Protein AF-A0A0N0IWU2-F1 (afdb_monomer_lite)

Secondary structure (DSSP, 8-state):
---TTS--HHHHHHHHHHHHHHHHHTS-HHHHHHHHHHHHHHHHHHHH--HHHHHHHHHHHHHHHHH--HHHHHHHHHHHHHT-SS-HHHHHHHHHHHHHHHHTT------HHHHHHTTSS-HHHHHHHHHHHHHHHHH-HHHHHHHHHHHHHHGGGS-HHHHHHHHHHHHHHSTT-HHHHHHHHHHT--S-----SS----------------GGGG--

Sequence (220 aa):
MENENNPNFEDFINFVNQTREEKKQEINTELYEKISLCVDQIIEFRQSKDPGLFITTLQKLKEVALECDIDEVTNVLLYERIYATHSKEYSEFFSDIVVPHMYGKSKKENFQYIENIIFTPEDSKREQALVIYLKIAKEHGEHQRKILNFVEQNYQQFSKNQKVLFCMLTDEILSHSPHANRIKKLMNIKEYSLTYGGDDTHESNQEHKSPNKKWWEFWK

Structure (mmCIF, N/CA/C/O backbone):
data_AF-A0A0N0IWU2-F1
#
_entry.id   AF-A0A0N0IWU2-F1
#
loop_
_atom_site.group_PDB
_atom_site.id
_atom_site.type_symbol
_atom_site.label_atom_id
_atom_site.label_alt_id
_atom_site.label_comp_id
_atom_site.label_asym_id
_atom_site.label_entity_id
_atom_site.label_seq_id
_atom_site.pdbx_PDB_ins_code
_atom_site.Cartn_x
_atom_site.Cartn_y
_atom_site.Cartn_z
_atom_site.occupancy
_atom_site.B_iso_or_equiv
_atom_site.auth_seq_id
_atom_site.auth_comp_id
_atom_site.auth_asym_id
_atom_site.auth_atom_id
_atom_site.pdbx_PDB_model_num
ATOM 1 N N . MET A 1 1 ? 21.635 40.765 -22.017 1.00 40.31 1 MET A N 1
ATOM 2 C CA . MET A 1 1 ? 20.404 39.996 -22.274 1.00 40.31 1 MET A CA 1
ATOM 3 C C . MET A 1 1 ? 20.430 38.851 -21.287 1.00 40.31 1 MET A C 1
ATOM 5 O O . MET A 1 1 ? 21.134 37.878 -21.516 1.00 40.31 1 MET A O 1
ATOM 9 N N . GLU A 1 2 ? 19.832 39.072 -20.120 1.00 44.53 2 GLU A N 1
ATOM 10 C CA . GLU A 1 2 ? 19.698 38.050 -19.081 1.00 44.53 2 GLU A CA 1
ATOM 11 C C . GLU A 1 2 ? 18.585 37.085 -19.506 1.00 44.53 2 GLU A C 1
ATOM 13 O O . GLU A 1 2 ? 17.580 37.505 -20.075 1.00 44.53 2 GLU A O 1
ATOM 18 N N . ASN A 1 3 ? 18.807 35.784 -19.317 1.00 46.94 3 ASN A N 1
ATOM 19 C CA . ASN A 1 3 ? 17.841 34.740 -19.649 1.00 46.94 3 ASN A CA 1
ATOM 20 C C . ASN A 1 3 ? 16.625 34.842 -18.710 1.00 46.94 3 ASN A C 1
ATOM 22 O O . ASN A 1 3 ? 16.641 34.273 -17.624 1.00 46.94 3 ASN A O 1
ATOM 26 N N . GLU A 1 4 ? 15.564 35.521 -19.148 1.00 53.53 4 GLU A N 1
ATOM 27 C CA . GLU A 1 4 ? 14.278 35.675 -18.437 1.00 53.53 4 GLU A CA 1
ATOM 28 C C . GLU A 1 4 ? 13.406 34.398 -18.382 1.00 53.53 4 GLU A C 1
ATOM 30 O O . GLU A 1 4 ? 12.265 34.460 -17.946 1.00 53.53 4 GLU A O 1
ATOM 35 N N . ASN A 1 5 ? 13.912 33.226 -18.787 1.00 61.44 5 ASN A N 1
ATOM 36 C CA . ASN A 1 5 ? 13.093 32.012 -18.950 1.00 61.44 5 ASN A CA 1
ATOM 37 C C . ASN A 1 5 ? 13.466 30.824 -18.048 1.00 61.44 5 ASN A C 1
ATOM 39 O O . ASN A 1 5 ? 12.989 29.717 -18.293 1.00 61.44 5 ASN A O 1
ATOM 43 N N . ASN A 1 6 ? 14.296 31.006 -17.016 1.00 64.31 6 ASN A N 1
ATOM 44 C CA . ASN A 1 6 ? 14.495 29.933 -16.040 1.00 64.31 6 ASN A CA 1
ATOM 45 C C . ASN A 1 6 ? 13.446 30.044 -14.924 1.00 64.31 6 ASN A C 1
ATOM 47 O O . ASN A 1 6 ? 13.455 31.061 -14.228 1.00 64.31 6 ASN A O 1
ATOM 51 N N . PRO A 1 7 ? 12.582 29.025 -14.731 1.00 74.38 7 PRO A N 1
ATOM 52 C CA . PRO A 1 7 ? 11.650 29.014 -13.613 1.00 74.38 7 PRO A CA 1
ATOM 53 C C . PRO A 1 7 ? 12.443 29.122 -12.316 1.00 74.38 7 PRO A C 1
ATOM 55 O O . PRO A 1 7 ? 13.440 28.419 -12.108 1.00 74.38 7 PRO A O 1
ATOM 58 N N . ASN A 1 8 ? 12.036 30.057 -11.469 1.00 85.12 8 ASN A N 1
ATOM 59 C CA . ASN A 1 8 ? 12.669 30.254 -10.182 1.00 85.12 8 ASN A CA 1
ATOM 60 C C . ASN A 1 8 ? 12.155 29.193 -9.184 1.00 85.12 8 ASN A C 1
ATOM 62 O O . ASN A 1 8 ? 11.300 28.358 -9.486 1.00 85.12 8 ASN A O 1
ATOM 66 N N . PHE A 1 9 ? 12.704 29.190 -7.972 1.00 85.44 9 PHE A N 1
ATOM 67 C CA . PHE A 1 9 ? 12.289 28.231 -6.947 1.00 85.44 9 PHE A CA 1
ATOM 68 C C . PHE A 1 9 ? 10.809 28.376 -6.552 1.00 85.44 9 PHE A C 1
ATOM 70 O O . PHE A 1 9 ? 10.153 27.381 -6.259 1.00 85.44 9 PHE A O 1
ATOM 77 N N . GLU A 1 10 ? 10.269 29.593 -6.571 1.00 87.88 10 GLU A N 1
ATOM 78 C CA . GLU A 1 10 ? 8.864 29.863 -6.261 1.00 87.88 10 GLU A CA 1
ATOM 79 C C . GLU A 1 10 ? 7.935 29.264 -7.327 1.00 87.88 10 GLU A C 1
ATOM 81 O O . GLU A 1 10 ? 6.937 28.636 -6.979 1.00 87.88 10 GLU A O 1
ATOM 86 N N . ASP A 1 11 ? 8.321 29.327 -8.604 1.00 86.88 11 ASP A N 1
ATOM 87 C CA . ASP A 1 11 ? 7.609 28.672 -9.707 1.00 86.88 11 ASP A CA 1
ATOM 88 C C . ASP A 1 11 ? 7.566 27.148 -9.520 1.00 86.88 11 ASP A C 1
ATOM 90 O O . ASP A 1 11 ? 6.525 26.519 -9.723 1.00 86.88 11 ASP A O 1
ATOM 94 N N . PHE A 1 12 ? 8.670 26.545 -9.063 1.00 87.12 12 PHE A N 1
ATOM 95 C CA . PHE A 1 12 ? 8.713 25.117 -8.736 1.00 87.12 12 PHE A CA 1
ATOM 96 C C . PHE A 1 12 ? 7.787 24.763 -7.563 1.00 87.12 12 PHE A C 1
ATOM 98 O O . PHE A 1 12 ? 7.031 23.793 -7.644 1.00 87.12 12 PHE A O 1
ATOM 105 N N . ILE A 1 13 ? 7.802 25.548 -6.483 1.00 88.62 13 ILE A N 1
ATOM 106 C CA . ILE A 1 13 ? 6.922 25.322 -5.326 1.00 88.62 13 ILE A CA 1
ATOM 107 C C . ILE A 1 13 ? 5.448 25.467 -5.717 1.00 88.62 13 ILE A C 1
ATOM 109 O O . ILE A 1 13 ? 4.625 24.637 -5.322 1.00 88.62 13 ILE A O 1
ATOM 113 N N . ASN A 1 14 ? 5.116 26.467 -6.532 1.00 89.38 14 ASN A N 1
ATOM 114 C CA . ASN A 1 14 ? 3.763 26.667 -7.043 1.00 89.38 14 ASN A CA 1
ATOM 115 C C . ASN A 1 14 ? 3.312 25.486 -7.906 1.00 89.38 14 ASN A C 1
ATOM 117 O O . ASN A 1 14 ? 2.213 24.975 -7.699 1.00 89.38 14 ASN A O 1
ATOM 121 N N . PHE A 1 15 ? 4.176 24.987 -8.794 1.00 87.88 15 PHE A N 1
ATOM 122 C CA . PHE A 1 15 ? 3.897 23.798 -9.598 1.00 87.88 15 PHE A CA 1
ATOM 123 C C . PHE A 1 15 ? 3.639 22.550 -8.737 1.00 87.88 15 PHE A C 1
ATOM 125 O O . PHE A 1 15 ? 2.669 21.824 -8.968 1.00 87.88 15 PHE A O 1
ATOM 132 N N . VAL A 1 16 ? 4.466 22.312 -7.712 1.00 87.50 16 VAL A N 1
ATOM 133 C CA . VAL A 1 16 ? 4.289 21.181 -6.783 1.00 87.50 16 VAL A CA 1
ATOM 134 C C . VAL A 1 16 ? 2.964 21.294 -6.025 1.00 87.50 16 VAL A C 1
ATOM 136 O O . VAL A 1 16 ? 2.229 20.312 -5.920 1.00 87.50 16 VAL A O 1
ATOM 139 N N . ASN A 1 17 ? 2.634 22.483 -5.517 1.00 88.69 17 ASN A N 1
ATOM 140 C CA . ASN A 1 17 ? 1.384 22.712 -4.793 1.00 88.69 17 ASN A CA 1
ATOM 141 C C . ASN A 1 17 ? 0.160 22.569 -5.704 1.00 88.69 17 ASN A C 1
ATOM 143 O O . ASN A 1 17 ? -0.815 21.938 -5.306 1.00 88.69 17 ASN A O 1
ATOM 147 N N . GLN A 1 18 ? 0.222 23.088 -6.932 1.00 90.75 18 GLN A N 1
ATOM 148 C CA . GLN A 1 18 ? -0.852 22.932 -7.909 1.00 90.75 18 GLN A CA 1
ATOM 149 C C . GLN A 1 18 ? -1.077 21.455 -8.250 1.00 90.75 18 GLN A C 1
ATOM 151 O O . GLN A 1 18 ? -2.204 20.976 -8.163 1.00 90.75 18 GLN A O 1
ATOM 156 N N . THR A 1 19 ? -0.003 20.716 -8.544 1.00 88.75 19 THR A N 1
ATOM 157 C CA . THR A 1 19 ? -0.076 19.274 -8.826 1.00 88.75 19 THR A CA 1
ATOM 158 C C . THR A 1 19 ? -0.715 18.518 -7.660 1.00 88.75 19 THR A C 1
ATOM 160 O O . THR A 1 19 ? -1.535 17.626 -7.866 1.00 88.75 19 THR A O 1
ATOM 163 N N . ARG A 1 20 ? -0.374 18.881 -6.417 1.00 89.62 20 ARG A N 1
ATOM 164 C CA . ARG A 1 20 ? -0.974 18.279 -5.222 1.00 89.62 20 ARG A CA 1
ATOM 165 C C . ARG A 1 20 ? -2.476 18.525 -5.155 1.00 89.62 20 ARG A C 1
ATOM 167 O O . ARG A 1 20 ? -3.216 17.572 -4.936 1.00 89.62 20 ARG A O 1
ATOM 174 N N . GLU A 1 21 ? -2.923 19.766 -5.323 1.00 91.00 21 GLU A N 1
ATOM 175 C CA . GLU A 1 21 ? -4.350 20.096 -5.253 1.00 91.00 21 GLU A CA 1
ATOM 176 C C . GLU A 1 21 ? -5.143 19.415 -6.372 1.00 91.00 21 GLU A C 1
ATOM 178 O O . GLU A 1 21 ? -6.204 18.851 -6.113 1.00 91.00 21 GLU A O 1
ATOM 183 N N . GLU A 1 22 ? -4.597 19.371 -7.588 1.00 92.62 22 GLU A N 1
ATOM 184 C CA . GLU A 1 22 ? -5.182 18.622 -8.705 1.00 92.62 22 GLU A CA 1
ATOM 185 C C . GLU A 1 22 ? -5.327 17.134 -8.356 1.00 92.62 22 GLU A C 1
ATOM 187 O O . GLU A 1 22 ? -6.404 16.558 -8.499 1.00 92.62 22 GLU A O 1
ATOM 192 N N . LYS A 1 23 ? -4.277 16.514 -7.803 1.00 92.44 23 LYS A N 1
ATOM 193 C CA . LYS A 1 23 ? -4.311 15.101 -7.397 1.00 92.44 23 LYS A CA 1
ATOM 194 C C . LYS A 1 23 ? -5.216 14.836 -6.201 1.00 92.44 23 LYS A C 1
ATOM 196 O O . LYS A 1 23 ? -5.810 13.763 -6.119 1.00 92.44 23 LYS A O 1
ATOM 201 N N . LYS A 1 24 ? -5.374 15.803 -5.298 1.00 92.31 24 LYS A N 1
ATOM 202 C CA . LYS A 1 24 ? -6.313 15.715 -4.176 1.00 92.31 24 LYS A CA 1
ATOM 203 C C . LYS A 1 24 ? -7.764 15.708 -4.664 1.00 92.31 24 LYS A C 1
ATOM 205 O O . LYS A 1 24 ? -8.594 15.018 -4.088 1.00 92.31 24 LYS A O 1
ATOM 210 N N . GLN A 1 25 ? -8.070 16.421 -5.748 1.00 91.75 25 GLN A N 1
ATOM 211 C CA . GLN A 1 25 ? -9.409 16.425 -6.350 1.00 91.75 25 GLN A CA 1
ATOM 212 C C . GLN A 1 25 ? -9.772 15.099 -7.043 1.00 91.75 25 GLN A C 1
ATOM 214 O O . GLN A 1 25 ? -10.950 14.840 -7.274 1.00 91.75 25 GLN A O 1
ATOM 219 N N . GLU A 1 26 ? -8.789 14.247 -7.353 1.00 92.06 26 GLU A N 1
ATOM 220 C CA . GLU A 1 26 ? -9.003 12.922 -7.956 1.00 92.06 26 GLU A CA 1
ATOM 221 C C . GLU A 1 26 ? -9.379 11.836 -6.928 1.00 92.06 26 GLU A C 1
ATOM 223 O O . GLU A 1 26 ? -9.722 10.717 -7.317 1.00 92.06 26 GLU A O 1
ATOM 228 N N . ILE A 1 27 ? -9.311 12.134 -5.625 1.00 94.25 27 ILE A N 1
ATOM 229 C CA . ILE A 1 27 ? -9.628 11.184 -4.551 1.00 94.25 27 ILE A CA 1
ATOM 230 C C . ILE A 1 27 ? -10.892 11.585 -3.786 1.00 94.25 27 ILE A C 1
ATOM 232 O O . ILE A 1 27 ? -11.363 12.719 -3.849 1.00 94.25 27 ILE A O 1
ATOM 236 N N . ASN A 1 28 ? -11.435 10.647 -3.006 1.00 94.56 28 ASN A N 1
ATOM 237 C CA . ASN A 1 28 ? -12.489 10.95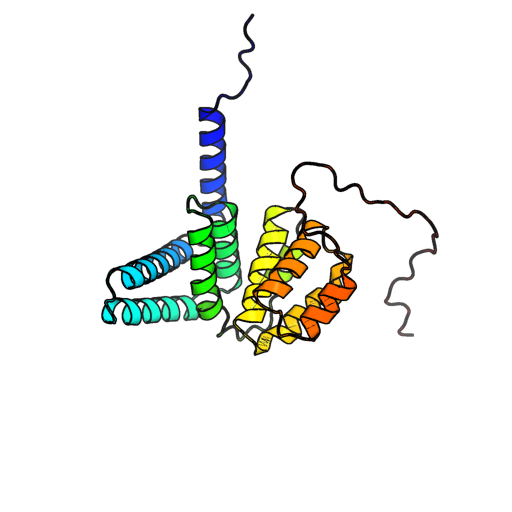4 -2.047 1.00 94.56 28 ASN A CA 1
ATOM 238 C C . ASN A 1 28 ? -11.899 11.773 -0.879 1.00 94.56 28 ASN A C 1
ATOM 240 O O . ASN A 1 28 ? -11.382 11.219 0.093 1.00 94.56 28 ASN A O 1
ATOM 244 N N . THR A 1 29 ? -11.950 13.101 -0.998 1.00 94.38 29 THR A N 1
ATOM 245 C CA . THR A 1 29 ? -11.385 14.034 -0.010 1.00 94.38 29 THR A CA 1
ATOM 246 C C . THR A 1 29 ? -12.029 13.898 1.366 1.00 94.38 29 THR A C 1
ATOM 248 O O . THR A 1 29 ? -11.329 13.979 2.370 1.00 94.38 29 THR A O 1
ATOM 251 N N . GLU A 1 30 ? -13.336 13.634 1.433 1.00 94.38 30 GLU A N 1
ATOM 252 C CA . GLU A 1 30 ? -14.030 13.442 2.711 1.00 94.38 30 GLU A CA 1
ATOM 253 C C . GLU A 1 30 ? -13.512 12.188 3.431 1.00 94.38 30 GLU A C 1
ATOM 255 O O . GLU A 1 30 ? -13.250 12.213 4.635 1.00 94.38 30 GLU A O 1
ATOM 260 N N . LEU A 1 31 ? -13.315 11.094 2.688 1.00 94.19 31 LEU A N 1
ATOM 261 C CA . LEU A 1 31 ? -12.713 9.874 3.218 1.00 94.19 31 LEU A CA 1
ATOM 262 C C . LEU A 1 31 ? -11.278 10.125 3.692 1.00 94.19 31 LEU A C 1
ATOM 264 O O . LEU A 1 31 ? -10.921 9.704 4.792 1.00 94.19 31 LEU A O 1
ATOM 268 N N . TYR A 1 32 ? -10.473 10.827 2.891 1.00 95.12 32 TYR A N 1
ATOM 269 C CA . TYR A 1 32 ? -9.109 11.198 3.265 1.00 95.12 32 TYR A CA 1
ATOM 270 C C . TYR A 1 32 ? -9.081 11.982 4.580 1.00 95.12 32 TYR A C 1
ATOM 272 O O . TYR A 1 32 ? -8.403 11.566 5.512 1.00 95.12 32 TYR A O 1
ATOM 280 N N . GLU A 1 33 ? -9.878 13.044 4.704 1.00 94.62 33 GLU A N 1
ATOM 281 C CA . GLU A 1 33 ? -9.932 13.880 5.909 1.00 94.62 33 GLU A CA 1
ATOM 282 C C . GLU A 1 33 ? -10.384 13.093 7.146 1.00 94.62 33 GLU A C 1
ATOM 284 O O . GLU A 1 33 ? -9.789 13.225 8.219 1.00 94.62 33 GLU A O 1
ATOM 289 N N . LYS A 1 34 ? -11.390 12.220 7.002 1.00 94.50 34 LYS A N 1
ATOM 290 C CA . LYS A 1 34 ? -11.842 11.325 8.080 1.00 94.50 34 LYS A CA 1
ATOM 291 C C . LYS A 1 34 ? -10.729 10.386 8.547 1.00 94.50 34 LYS A C 1
ATOM 293 O O . LYS A 1 34 ? -10.555 10.196 9.754 1.00 94.50 34 LYS A O 1
ATOM 298 N N . ILE A 1 35 ? -9.984 9.798 7.611 1.00 94.62 35 ILE A N 1
ATOM 299 C CA . ILE A 1 35 ? -8.879 8.891 7.926 1.00 94.62 35 ILE A CA 1
ATOM 300 C C . ILE A 1 35 ? -7.716 9.660 8.559 1.00 94.62 35 ILE A C 1
ATOM 302 O O . ILE A 1 35 ? -7.244 9.240 9.615 1.00 94.62 35 ILE A O 1
ATOM 306 N N . SER A 1 36 ? -7.288 10.784 7.975 1.00 95.00 36 SER A N 1
ATOM 307 C CA . SER A 1 36 ? -6.211 11.629 8.509 1.00 95.00 36 SER A CA 1
ATOM 308 C C . SER A 1 36 ? -6.502 12.058 9.941 1.00 95.00 36 SER A C 1
ATOM 310 O O . SER A 1 36 ? -5.663 11.860 10.813 1.00 95.00 36 SER A O 1
ATOM 312 N N . LEU A 1 37 ? -7.728 12.508 10.229 1.00 94.62 37 LEU A N 1
ATOM 313 C CA . LEU A 1 37 ? -8.132 12.861 11.590 1.00 94.62 37 LEU A CA 1
ATOM 314 C C . LEU A 1 37 ? -7.978 11.684 12.568 1.00 94.62 37 LEU A C 1
ATOM 316 O O . LEU A 1 37 ? -7.536 11.869 13.702 1.00 94.62 37 LEU A O 1
ATOM 320 N N . CYS A 1 38 ? -8.339 10.469 12.148 1.00 93.38 38 CYS A N 1
ATOM 321 C CA . CYS A 1 38 ? -8.166 9.283 12.983 1.00 93.38 38 CYS A CA 1
ATOM 322 C C . CYS A 1 38 ? -6.681 8.944 13.186 1.00 93.38 38 CYS A C 1
ATOM 324 O O . CYS A 1 38 ? -6.271 8.598 14.293 1.00 93.38 38 CYS A O 1
ATOM 326 N N . VAL A 1 39 ? -5.864 9.048 12.139 1.00 93.25 39 VAL A N 1
ATOM 327 C CA . VAL A 1 39 ? -4.418 8.804 12.219 1.00 93.25 39 VAL A CA 1
ATOM 328 C C . VAL A 1 39 ? -3.756 9.803 13.169 1.00 93.25 39 VAL A C 1
ATOM 330 O O . VAL A 1 39 ? -3.020 9.387 14.067 1.00 93.25 39 VAL A O 1
ATOM 333 N N . ASP A 1 40 ? -4.095 11.086 13.061 1.00 92.88 40 ASP A N 1
ATOM 334 C CA . ASP A 1 40 ? -3.582 12.150 13.926 1.00 92.88 40 ASP A CA 1
ATOM 335 C C . ASP A 1 40 ? -3.966 11.920 15.391 1.00 92.88 40 ASP A C 1
ATOM 337 O O . ASP A 1 40 ? -3.119 12.012 16.279 1.00 92.88 40 ASP A O 1
ATOM 341 N N . GLN A 1 41 ? -5.210 11.511 15.658 1.00 92.62 41 GLN A N 1
ATOM 342 C CA . GLN A 1 41 ? -5.662 11.162 17.010 1.00 92.62 41 GLN A CA 1
ATOM 343 C C . GLN A 1 41 ? -4.927 9.937 17.582 1.00 92.62 41 GLN A C 1
ATOM 345 O O . GLN A 1 41 ? -4.696 9.856 18.789 1.00 92.62 41 GLN A O 1
ATOM 350 N N . ILE A 1 42 ? -4.523 8.974 16.745 1.00 90.31 42 ILE A N 1
ATOM 351 C CA . ILE A 1 42 ? -3.692 7.842 17.189 1.00 90.31 42 ILE A CA 1
ATOM 352 C C . ILE A 1 42 ? -2.261 8.308 17.498 1.00 90.31 42 ILE A C 1
ATOM 354 O O . ILE A 1 42 ? -1.655 7.824 18.459 1.00 90.31 42 ILE A O 1
ATOM 358 N N . ILE A 1 43 ? -1.712 9.249 16.726 1.00 89.12 43 ILE A N 1
ATOM 359 C CA . ILE A 1 43 ? -0.410 9.869 17.020 1.00 89.12 43 ILE A CA 1
ATOM 360 C C . ILE A 1 43 ? -0.481 10.641 18.342 1.00 89.12 43 ILE A C 1
ATOM 362 O O . ILE A 1 43 ? 0.384 10.464 19.201 1.00 89.12 43 ILE A O 1
ATOM 366 N N . GLU A 1 44 ? -1.535 11.428 18.548 1.00 89.69 44 GLU A N 1
ATOM 367 C CA . GLU A 1 44 ? -1.787 12.158 19.791 1.00 89.69 44 GLU A CA 1
ATOM 368 C C . GLU A 1 44 ? -1.912 11.206 20.984 1.00 89.69 44 GLU A C 1
ATOM 370 O O . GLU A 1 44 ? -1.313 11.441 22.035 1.00 89.69 44 GLU A O 1
ATOM 375 N N . PHE A 1 45 ? -2.607 10.076 20.825 1.00 88.50 45 PHE A N 1
ATOM 376 C CA . PHE A 1 45 ? -2.636 9.028 21.844 1.00 88.50 45 PHE A CA 1
ATOM 377 C C . PHE A 1 45 ? -1.230 8.524 22.197 1.00 88.50 45 PHE A C 1
ATOM 379 O O . PHE A 1 45 ? -0.921 8.355 23.376 1.00 88.50 45 PHE A O 1
ATOM 386 N N . ARG A 1 46 ? -0.343 8.303 21.217 1.00 83.94 46 ARG A N 1
ATOM 387 C CA . ARG A 1 46 ? 1.033 7.852 21.509 1.00 83.94 46 ARG A CA 1
ATOM 388 C C . ARG A 1 46 ? 1.805 8.853 22.375 1.00 83.94 46 ARG A C 1
ATOM 390 O O . ARG A 1 46 ? 2.707 8.440 23.103 1.00 83.94 46 ARG A O 1
ATOM 397 N N . GLN A 1 47 ? 1.442 10.134 22.324 1.00 86.38 47 GLN A N 1
ATOM 398 C CA . GLN A 1 47 ? 2.045 11.198 23.126 1.00 86.38 47 GLN A CA 1
ATOM 399 C C . GLN A 1 47 ? 1.370 11.344 24.500 1.00 86.38 47 GLN A C 1
ATOM 401 O O . GLN A 1 47 ? 2.056 11.364 25.522 1.00 86.38 47 GLN A O 1
ATOM 406 N N . SER A 1 48 ? 0.037 11.412 24.535 1.00 88.25 48 SER A N 1
ATOM 407 C CA . SER A 1 48 ? -0.767 11.662 25.745 1.00 88.25 48 SER A CA 1
ATOM 408 C C . SER A 1 48 ? -0.999 10.419 26.609 1.00 88.25 48 SER A C 1
ATOM 410 O O . SER A 1 48 ? -1.218 10.532 27.814 1.00 88.25 48 SER A O 1
ATOM 412 N N . LYS A 1 49 ? -0.932 9.228 26.001 1.00 87.88 49 LYS A N 1
ATOM 413 C CA . LYS A 1 49 ? -1.277 7.920 26.575 1.00 87.88 49 LYS A CA 1
ATOM 414 C C . LYS A 1 49 ? -2.715 7.811 27.095 1.00 87.88 49 LYS A C 1
ATOM 416 O O . LYS A 1 49 ? -2.966 6.959 27.943 1.00 87.88 49 LYS A O 1
ATOM 421 N N . ASP A 1 50 ? -3.653 8.616 26.585 1.00 87.31 50 ASP A N 1
ATOM 422 C CA . ASP A 1 50 ? -5.079 8.530 26.937 1.00 87.31 50 ASP A CA 1
ATOM 423 C C . ASP A 1 50 ? -5.785 7.341 26.242 1.00 87.31 50 ASP A C 1
ATOM 425 O O . ASP A 1 50 ? -6.071 7.398 25.040 1.00 87.31 50 ASP A O 1
ATOM 429 N N . PRO A 1 51 ? -6.141 6.263 26.968 1.00 84.50 51 PRO A N 1
ATOM 430 C CA . PRO A 1 51 ? -6.789 5.101 26.366 1.00 84.50 51 PRO A CA 1
ATOM 431 C C . PRO A 1 51 ? -8.196 5.401 25.824 1.00 84.50 51 PRO A C 1
ATOM 433 O O . PRO A 1 51 ? -8.656 4.702 24.919 1.00 84.50 51 PRO A O 1
ATOM 436 N N . GLY A 1 52 ? -8.888 6.413 26.363 1.00 84.50 52 GLY A N 1
ATOM 437 C CA . GLY A 1 52 ? -10.236 6.793 25.933 1.00 84.50 52 GLY A CA 1
ATOM 438 C C . GLY A 1 52 ? -10.244 7.348 24.511 1.00 84.50 52 GLY A C 1
ATOM 439 O O . GLY A 1 52 ? -11.058 6.922 23.683 1.00 84.50 52 GLY A O 1
ATOM 440 N N . LEU A 1 53 ? -9.280 8.223 24.205 1.00 86.19 53 LEU A N 1
ATOM 441 C CA . LEU A 1 53 ? -9.041 8.726 22.854 1.00 86.19 53 LEU A CA 1
ATOM 442 C C . LEU A 1 53 ? -8.766 7.570 21.886 1.00 86.19 53 LEU A C 1
ATOM 444 O O . LEU A 1 53 ? -9.432 7.459 20.862 1.00 86.19 53 LEU A O 1
ATOM 448 N N . PHE A 1 54 ? -7.869 6.648 22.248 1.00 86.44 54 PHE A N 1
ATOM 449 C CA . PHE A 1 54 ? -7.519 5.511 21.394 1.00 86.44 54 PHE A CA 1
ATOM 450 C C . PHE A 1 54 ? -8.723 4.628 21.035 1.00 86.44 54 PHE A C 1
ATOM 452 O O . PHE A 1 54 ? -8.934 4.313 19.863 1.00 86.44 54 PHE A O 1
ATOM 459 N N . ILE A 1 55 ? -9.538 4.246 22.025 1.00 87.81 55 ILE A N 1
ATOM 460 C CA . ILE A 1 55 ? -10.724 3.405 21.798 1.00 87.81 55 ILE A CA 1
ATOM 461 C C . ILE A 1 55 ? -11.722 4.117 20.882 1.00 87.81 55 ILE A C 1
ATOM 463 O O . ILE A 1 55 ? -12.212 3.515 19.925 1.00 87.81 55 ILE A O 1
ATOM 467 N N . THR A 1 56 ? -11.991 5.395 21.154 1.00 90.81 56 THR A N 1
ATOM 468 C CA . THR A 1 56 ? -12.934 6.206 20.374 1.00 90.81 56 THR A CA 1
ATOM 469 C C . THR A 1 56 ? -12.465 6.346 18.926 1.00 90.81 56 THR A C 1
ATOM 471 O O . THR A 1 56 ? -13.248 6.185 17.992 1.00 90.81 56 THR A O 1
ATOM 474 N N . THR A 1 57 ? -11.172 6.579 18.717 1.00 91.06 57 THR A N 1
ATOM 475 C CA . THR A 1 57 ? -10.591 6.709 17.380 1.00 91.06 57 THR A CA 1
ATOM 476 C C . THR A 1 57 ? -10.629 5.399 16.601 1.00 91.06 57 THR A C 1
ATOM 478 O O . THR A 1 57 ? -10.994 5.393 15.427 1.00 91.06 57 THR A O 1
ATOM 481 N N . LEU A 1 58 ? -10.344 4.262 17.244 1.00 89.00 58 LEU A N 1
ATOM 482 C CA . LEU A 1 58 ? -10.484 2.955 16.598 1.00 89.00 58 LEU A CA 1
ATOM 483 C C . LEU A 1 58 ? -11.937 2.624 16.236 1.00 89.00 58 LEU A C 1
ATOM 485 O O . LEU A 1 58 ? -12.169 1.927 15.248 1.00 89.00 58 LEU A O 1
ATOM 489 N N . GLN A 1 59 ? -12.913 3.079 17.025 1.00 89.31 59 GLN A N 1
ATOM 490 C CA . GLN A 1 59 ? -14.330 2.930 16.686 1.00 89.31 59 GLN A CA 1
ATOM 491 C C . GLN A 1 59 ? -14.679 3.737 15.434 1.00 89.31 59 GLN A C 1
ATOM 493 O O . GLN A 1 59 ? -15.185 3.148 14.482 1.00 89.31 59 GLN A O 1
ATOM 498 N N . LYS A 1 60 ? -14.292 5.018 15.374 1.00 90.81 60 LYS A N 1
ATOM 499 C CA . LYS A 1 60 ? -14.476 5.857 14.178 1.00 90.81 60 LYS A CA 1
ATOM 500 C C . LYS A 1 60 ? -13.831 5.241 12.939 1.00 90.81 60 LYS A C 1
ATOM 502 O O . LYS A 1 60 ? -14.460 5.148 11.893 1.00 90.81 60 LYS A O 1
ATOM 507 N N . LEU A 1 61 ? -12.597 4.750 13.059 1.00 90.00 61 LEU A N 1
ATOM 508 C CA . LEU A 1 61 ? -11.898 4.126 11.936 1.00 90.00 61 LEU A CA 1
ATOM 509 C C . LEU A 1 61 ? -12.614 2.856 11.449 1.00 90.00 61 LEU A C 1
ATOM 511 O O . LEU A 1 61 ? -12.685 2.604 10.250 1.00 90.00 61 LEU A O 1
ATOM 515 N N . LYS A 1 62 ? -13.189 2.068 12.367 1.00 86.88 62 LYS A N 1
ATOM 516 C CA . LYS A 1 62 ? -14.012 0.899 12.020 1.00 86.88 62 LYS A CA 1
ATOM 517 C C . LYS A 1 62 ? -15.331 1.276 11.357 1.00 86.88 62 LYS A C 1
ATOM 519 O O . LYS A 1 62 ? -15.791 0.497 10.529 1.00 86.88 62 LYS A O 1
ATOM 524 N N . GLU A 1 63 ? -15.948 2.385 11.749 1.00 88.88 63 GLU A N 1
ATOM 525 C CA . GLU A 1 63 ? -17.165 2.908 11.116 1.00 88.88 63 GLU A CA 1
ATOM 526 C C . GLU A 1 63 ? -16.865 3.337 9.680 1.00 88.88 63 GLU A C 1
ATOM 528 O O . GLU A 1 63 ? -17.504 2.839 8.759 1.00 88.88 63 GLU A O 1
ATOM 533 N N . VAL A 1 64 ? -15.797 4.117 9.476 1.00 88.06 64 VAL A N 1
ATOM 534 C CA . VAL A 1 64 ? -15.309 4.478 8.136 1.00 88.06 64 VAL A CA 1
ATOM 535 C C . VAL A 1 64 ? -15.055 3.225 7.289 1.00 88.06 64 VAL A C 1
ATOM 537 O O . VAL A 1 64 ? -15.524 3.145 6.157 1.00 88.06 64 VAL A O 1
ATOM 540 N N . ALA A 1 65 ? -14.399 2.207 7.859 1.00 84.50 65 ALA A N 1
ATOM 541 C CA . ALA A 1 65 ? -14.112 0.943 7.175 1.00 84.50 65 ALA A CA 1
ATOM 542 C C . ALA A 1 65 ? -15.354 0.155 6.729 1.00 84.50 65 ALA A C 1
ATOM 544 O O . ALA A 1 65 ? -15.259 -0.701 5.852 1.00 84.50 65 ALA A O 1
ATOM 545 N N . LEU A 1 66 ? -16.506 0.359 7.374 1.00 82.81 66 LEU A N 1
ATOM 546 C CA . LEU A 1 66 ? -17.753 -0.320 7.011 1.00 82.81 66 LEU A CA 1
ATOM 547 C C . LEU A 1 66 ? -18.467 0.355 5.836 1.00 82.81 66 LEU A C 1
ATOM 549 O O . LEU A 1 66 ? -19.277 -0.296 5.178 1.00 82.81 66 LEU A O 1
ATOM 553 N N . GLU A 1 67 ? -18.179 1.631 5.596 1.00 81.12 67 GLU A N 1
ATOM 554 C CA . GLU A 1 67 ? -18.892 2.477 4.638 1.00 81.12 67 GLU A CA 1
ATOM 555 C C . GLU A 1 67 ? -18.077 2.757 3.367 1.00 81.12 67 GLU A C 1
ATOM 557 O O . GLU A 1 67 ? -18.652 3.148 2.354 1.00 81.12 67 GLU A O 1
ATOM 562 N N . CYS A 1 68 ? -16.757 2.550 3.395 1.00 81.31 68 CYS A N 1
ATOM 563 C CA . CYS A 1 68 ? -15.867 2.913 2.294 1.00 81.31 68 CYS A CA 1
ATOM 564 C C . CYS A 1 68 ? -15.694 1.816 1.228 1.00 81.31 68 CYS A C 1
ATOM 566 O O . CYS A 1 68 ? -15.650 0.619 1.532 1.00 81.31 68 CYS A O 1
ATOM 568 N N . ASP A 1 69 ? -15.486 2.240 -0.022 1.00 88.00 69 ASP A N 1
ATOM 569 C CA . ASP A 1 69 ? -14.963 1.375 -1.081 1.00 88.00 69 ASP A CA 1
ATOM 570 C C . ASP A 1 69 ? -13.440 1.193 -0.918 1.00 88.00 69 ASP A C 1
ATOM 572 O O . ASP A 1 69 ? -12.699 2.143 -0.660 1.00 88.00 69 ASP A O 1
ATOM 576 N N . ILE A 1 70 ? -12.953 -0.036 -1.088 1.00 88.69 70 ILE A N 1
ATOM 577 C CA . ILE A 1 70 ? -11.525 -0.367 -0.998 1.00 88.69 70 ILE A CA 1
ATOM 578 C C . ILE A 1 70 ? -10.726 0.315 -2.110 1.00 88.69 70 ILE A C 1
ATOM 580 O O . ILE A 1 70 ? -9.571 0.692 -1.893 1.00 88.69 70 ILE A O 1
ATOM 584 N N . ASP A 1 71 ? -11.327 0.514 -3.281 1.00 91.56 71 ASP A N 1
ATOM 585 C CA . ASP A 1 71 ? -10.667 1.197 -4.392 1.00 91.56 71 ASP A CA 1
ATOM 586 C C . ASP A 1 71 ? -10.435 2.679 -4.038 1.00 91.56 71 ASP A C 1
ATOM 588 O O . ASP A 1 71 ? -9.358 3.230 -4.288 1.00 91.56 71 ASP A O 1
ATOM 592 N N . GLU A 1 72 ? -11.385 3.305 -3.332 1.00 92.38 72 GLU A N 1
ATOM 593 C CA . GLU A 1 72 ? -11.231 4.662 -2.794 1.00 92.38 72 GLU A CA 1
ATOM 594 C C . GLU A 1 72 ? -10.165 4.724 -1.695 1.00 92.38 72 GLU A C 1
ATOM 596 O O . GLU A 1 72 ? -9.322 5.623 -1.710 1.00 92.38 72 GLU A O 1
ATOM 601 N N . VAL A 1 73 ? -10.128 3.744 -0.786 1.00 92.69 73 VAL A N 1
ATOM 602 C CA . VAL A 1 73 ? -9.062 3.641 0.228 1.00 92.69 73 VAL A CA 1
ATOM 603 C C . VAL A 1 73 ? -7.689 3.465 -0.431 1.00 92.69 73 VAL A C 1
ATOM 605 O O . VAL A 1 73 ? -6.707 4.060 0.014 1.00 92.69 73 VAL A O 1
ATOM 608 N N . THR A 1 74 ? -7.601 2.677 -1.506 1.00 94.00 74 THR A N 1
ATOM 609 C CA . THR A 1 74 ? -6.368 2.512 -2.292 1.00 94.00 74 THR A CA 1
ATOM 610 C C . THR A 1 74 ? -5.908 3.853 -2.858 1.00 94.00 74 THR A C 1
ATOM 612 O O . THR A 1 74 ? -4.733 4.198 -2.739 1.00 94.00 74 THR A O 1
ATOM 615 N N . ASN A 1 75 ? -6.825 4.639 -3.427 1.00 94.94 75 ASN A N 1
ATOM 616 C CA . ASN A 1 75 ? -6.517 5.965 -3.961 1.00 94.94 75 ASN A CA 1
ATOM 617 C C . ASN A 1 75 ? -6.047 6.936 -2.876 1.00 94.94 75 ASN A C 1
ATOM 619 O O . ASN A 1 75 ? -5.067 7.647 -3.088 1.00 94.94 75 ASN A O 1
ATOM 623 N N . VAL A 1 76 ? -6.683 6.916 -1.702 1.00 95.75 76 VAL A N 1
ATOM 624 C CA . VAL A 1 76 ? -6.262 7.704 -0.536 1.00 95.75 76 VAL A CA 1
ATOM 625 C C . VAL A 1 76 ? -4.838 7.340 -0.101 1.00 95.75 76 VAL A C 1
ATOM 627 O O . VAL A 1 76 ? -4.004 8.225 0.079 1.00 95.75 76 VAL A O 1
ATOM 630 N N . LEU A 1 77 ? -4.529 6.046 0.017 1.00 95.62 77 LEU A N 1
ATOM 631 C CA 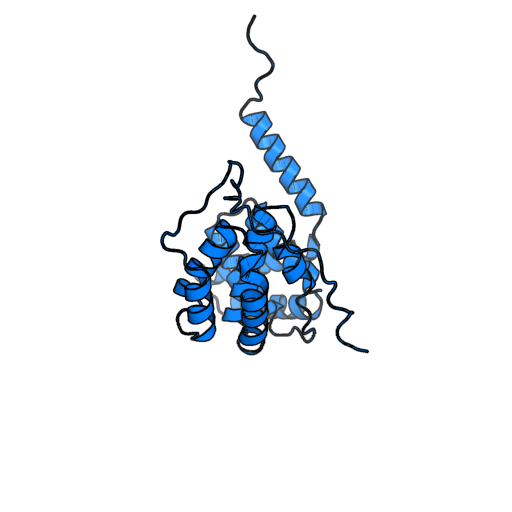. LEU A 1 77 ? -3.187 5.578 0.378 1.00 95.62 77 LEU A CA 1
ATOM 632 C C . LEU A 1 77 ? -2.130 5.985 -0.655 1.00 95.62 77 LEU A C 1
ATOM 634 O O . LEU A 1 77 ? -1.030 6.390 -0.285 1.00 95.62 77 LEU A O 1
ATOM 638 N N . LEU A 1 78 ? -2.449 5.882 -1.947 1.00 95.62 78 LEU A N 1
ATOM 639 C CA . LEU A 1 78 ? -1.547 6.302 -3.020 1.00 95.62 78 LEU A CA 1
ATOM 640 C C . LEU A 1 78 ? -1.311 7.812 -2.993 1.00 95.62 78 LEU A C 1
ATOM 642 O O . LEU A 1 78 ? -0.167 8.244 -3.105 1.00 95.62 78 LEU A O 1
ATOM 646 N N . TYR A 1 79 ? -2.367 8.605 -2.806 1.00 95.75 79 TYR A N 1
ATOM 647 C CA . TYR A 1 79 ? -2.246 10.052 -2.684 1.00 95.75 79 TYR A CA 1
ATOM 648 C C . TYR A 1 79 ? -1.343 10.443 -1.510 1.00 95.75 79 TYR A C 1
ATOM 650 O O . TYR A 1 79 ? -0.402 11.215 -1.697 1.00 95.75 79 TYR A O 1
ATOM 658 N N . GLU A 1 80 ? -1.573 9.857 -0.333 1.00 95.31 80 GLU A N 1
ATOM 659 C CA . GLU A 1 80 ? -0.786 10.151 0.866 1.00 95.31 80 GLU A CA 1
ATOM 660 C C . GLU A 1 80 ? 0.699 9.816 0.677 1.00 95.31 80 GLU A C 1
ATOM 662 O O . GLU A 1 80 ? 1.566 10.577 1.091 1.00 95.31 80 GLU A O 1
ATOM 667 N N . ARG A 1 81 ? 1.015 8.703 0.006 1.00 92.62 81 ARG A N 1
ATOM 668 C CA . ARG A 1 81 ? 2.408 8.281 -0.212 1.00 92.62 81 ARG A CA 1
ATOM 669 C C . ARG A 1 81 ? 3.137 9.061 -1.308 1.00 92.62 81 ARG A C 1
ATOM 671 O O . ARG A 1 81 ? 4.365 9.061 -1.302 1.00 92.62 81 ARG A O 1
ATOM 678 N N . ILE A 1 82 ? 2.420 9.650 -2.269 1.00 91.19 82 ILE A N 1
ATOM 679 C CA . ILE A 1 82 ? 3.028 10.248 -3.472 1.00 91.19 82 ILE A CA 1
ATOM 680 C C . ILE A 1 82 ? 2.974 11.779 -3.446 1.00 91.19 82 ILE A C 1
ATOM 682 O O . ILE A 1 82 ? 3.947 12.419 -3.838 1.00 91.19 82 ILE A O 1
ATOM 686 N N . TYR A 1 83 ? 1.860 12.373 -3.007 1.00 90.00 83 TYR A N 1
ATOM 687 C CA . TYR A 1 83 ? 1.589 13.800 -3.218 1.00 90.00 83 TYR A CA 1
ATOM 688 C C . TYR A 1 83 ? 1.376 14.605 -1.932 1.00 90.00 83 TYR A C 1
ATOM 690 O O . TYR A 1 83 ? 1.519 15.832 -1.969 1.00 90.00 83 TYR A O 1
ATOM 698 N N . ALA A 1 84 ? 1.032 13.971 -0.806 1.00 86.81 84 ALA A N 1
ATOM 699 C CA . ALA A 1 84 ? 0.765 14.698 0.433 1.00 86.81 84 ALA A CA 1
ATOM 700 C C . ALA A 1 84 ? 1.984 15.496 0.932 1.00 86.81 84 ALA A C 1
ATOM 702 O O . ALA A 1 84 ? 3.137 15.205 0.625 1.00 86.81 84 ALA A O 1
ATOM 703 N N . THR A 1 85 ? 1.715 16.550 1.704 1.00 87.56 85 THR A N 1
ATOM 704 C CA . THR A 1 85 ? 2.743 17.397 2.336 1.00 87.56 85 THR A CA 1
ATOM 705 C C . THR A 1 85 ? 3.464 16.726 3.495 1.00 87.56 85 THR A C 1
ATOM 707 O O . THR A 1 85 ? 4.453 17.271 3.986 1.00 87.56 85 THR A O 1
ATOM 710 N N . HIS A 1 86 ? 2.920 15.627 4.013 1.00 88.44 86 HIS A N 1
ATOM 711 C CA . HIS A 1 86 ? 3.421 15.016 5.231 1.00 88.44 86 HIS A CA 1
ATOM 712 C C . HIS A 1 86 ? 4.789 14.364 5.019 1.00 88.44 86 HIS A C 1
ATOM 714 O O . HIS A 1 86 ? 5.229 14.108 3.898 1.00 88.44 86 HIS A O 1
ATOM 720 N N . SER A 1 87 ? 5.491 14.116 6.125 1.00 87.81 87 SER A N 1
ATOM 721 C CA . SER A 1 87 ? 6.779 13.433 6.068 1.00 87.81 87 SER A CA 1
ATOM 722 C C . SER A 1 87 ? 6.601 11.966 5.671 1.00 87.81 87 SER A C 1
ATOM 724 O O . SER A 1 87 ? 5.542 11.369 5.877 1.00 87.81 87 SER A O 1
ATOM 726 N N . LYS A 1 88 ? 7.672 11.343 5.171 1.00 86.88 88 LYS A N 1
ATOM 727 C CA . LYS A 1 88 ? 7.670 9.917 4.818 1.00 86.88 88 LYS A CA 1
ATOM 728 C C . LYS A 1 88 ? 7.254 9.035 6.001 1.00 86.88 88 LYS A C 1
ATOM 730 O O . LYS A 1 88 ? 6.540 8.053 5.817 1.00 86.88 88 LYS A O 1
ATOM 735 N N . GLU A 1 89 ? 7.696 9.381 7.208 1.00 88.75 89 GLU A N 1
ATOM 736 C CA . GLU A 1 89 ? 7.352 8.675 8.444 1.00 88.75 89 GLU A CA 1
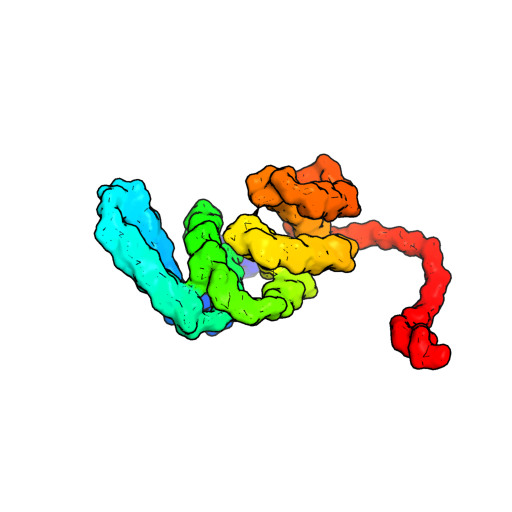ATOM 737 C C . GLU A 1 89 ? 5.852 8.745 8.728 1.00 88.75 89 GLU A C 1
ATOM 739 O O . GLU A 1 89 ? 5.265 7.743 9.137 1.00 88.75 89 GLU A O 1
ATOM 744 N N . TYR A 1 90 ? 5.224 9.898 8.479 1.00 91.81 90 TYR A N 1
ATOM 745 C CA . TYR A 1 90 ? 3.780 10.040 8.613 1.00 91.81 90 TYR A CA 1
ATOM 746 C C . TYR A 1 90 ? 3.047 9.173 7.591 1.00 91.81 90 TYR A C 1
ATOM 748 O O . TYR A 1 90 ? 2.179 8.402 7.980 1.00 91.81 90 TYR A O 1
ATOM 756 N N . SER A 1 91 ? 3.413 9.224 6.308 1.00 92.38 91 SER A N 1
ATOM 757 C CA . SER A 1 91 ? 2.731 8.436 5.269 1.00 92.38 91 SER A CA 1
ATOM 758 C C . SER A 1 91 ? 2.887 6.923 5.489 1.00 92.38 91 SER A C 1
ATOM 760 O O . SER A 1 91 ? 1.983 6.128 5.202 1.00 92.38 91 SER A O 1
ATOM 762 N N . GLU A 1 92 ? 4.032 6.505 6.034 1.00 90.69 92 GLU A N 1
ATOM 763 C CA . GLU A 1 92 ? 4.275 5.119 6.421 1.00 90.69 92 GLU A CA 1
ATOM 764 C C . GLU A 1 92 ? 3.384 4.705 7.594 1.00 90.69 92 GLU A C 1
ATOM 766 O O . GLU A 1 92 ? 2.682 3.695 7.500 1.00 90.69 92 GLU A O 1
ATOM 771 N N . PHE A 1 93 ? 3.324 5.537 8.635 1.00 91.94 93 PHE A N 1
ATOM 772 C CA . PHE A 1 93 ? 2.439 5.348 9.779 1.00 91.94 93 PHE A CA 1
ATOM 773 C C . PHE A 1 93 ? 0.962 5.328 9.374 1.00 91.94 93 PHE A C 1
ATOM 775 O O . PHE A 1 93 ? 0.204 4.468 9.815 1.00 91.94 93 PHE A O 1
ATOM 782 N N . PHE A 1 94 ? 0.555 6.249 8.502 1.00 94.94 94 PHE A N 1
ATOM 783 C CA . PHE A 1 94 ? -0.785 6.321 7.938 1.00 94.94 94 PHE A CA 1
ATOM 784 C C . PHE A 1 94 ? -1.146 4.987 7.283 1.00 94.94 94 PHE A C 1
ATOM 786 O O . PHE A 1 94 ? -2.184 4.402 7.582 1.00 94.94 94 PHE A O 1
ATOM 793 N N . SER A 1 95 ? -0.242 4.438 6.466 1.00 93.56 95 SER A N 1
ATOM 794 C CA . SER A 1 95 ? -0.435 3.125 5.842 1.00 93.56 95 SER A CA 1
ATOM 795 C C . SER A 1 95 ? -0.533 1.992 6.875 1.00 93.56 95 SER A C 1
ATOM 797 O O . SER A 1 95 ? -1.381 1.114 6.727 1.00 93.56 95 SER A O 1
ATOM 799 N N . ASP A 1 96 ? 0.297 2.014 7.921 1.00 91.38 96 ASP A N 1
ATOM 800 C CA . ASP A 1 96 ? 0.314 0.995 8.984 1.00 91.38 96 ASP A CA 1
ATOM 801 C C . ASP A 1 96 ? -0.947 1.000 9.853 1.00 91.38 96 ASP A C 1
ATOM 803 O O . ASP A 1 96 ? -1.296 -0.021 10.437 1.00 91.38 96 ASP A O 1
ATOM 807 N N . ILE A 1 97 ? -1.653 2.127 9.932 1.00 91.56 97 ILE A N 1
ATOM 808 C CA . ILE A 1 97 ? -2.965 2.204 10.578 1.00 91.56 97 ILE A CA 1
ATOM 809 C C . ILE A 1 97 ? -4.068 1.786 9.601 1.00 91.56 97 ILE A C 1
ATOM 811 O O . ILE A 1 97 ? -4.935 0.978 9.928 1.00 91.56 97 ILE A O 1
ATOM 815 N N . VAL A 1 98 ? -4.056 2.319 8.385 1.00 92.50 98 VAL A N 1
ATOM 816 C CA . VAL A 1 98 ? -5.174 2.164 7.448 1.00 92.50 98 VAL A CA 1
ATOM 817 C C . VAL A 1 98 ? -5.262 0.747 6.890 1.00 92.50 98 VAL A C 1
ATOM 819 O O . VAL A 1 98 ? -6.357 0.188 6.834 1.00 92.50 98 VAL A O 1
ATOM 822 N N . VAL A 1 99 ? -4.140 0.131 6.509 1.00 92.81 99 VAL A N 1
ATOM 823 C CA . VAL A 1 99 ? -4.148 -1.194 5.868 1.00 92.81 99 VAL A CA 1
ATOM 824 C C . VAL A 1 99 ? -4.766 -2.276 6.770 1.00 92.81 99 VAL A C 1
ATOM 826 O O . VAL A 1 99 ? -5.694 -2.952 6.308 1.00 92.81 99 VAL A O 1
ATOM 829 N N . PRO A 1 100 ? -4.368 -2.438 8.049 1.00 89.69 100 PRO A N 1
ATOM 830 C CA . PRO A 1 100 ? -4.996 -3.415 8.941 1.00 89.69 100 PRO A CA 1
ATOM 831 C C . PRO A 1 100 ? -6.496 -3.183 9.144 1.00 89.69 100 PRO A C 1
ATOM 833 O O . PRO A 1 100 ? -7.272 -4.131 9.244 1.00 89.69 100 PRO A O 1
ATOM 836 N N . HIS A 1 101 ? -6.928 -1.923 9.202 1.00 87.88 101 HIS A N 1
ATOM 837 C CA . HIS A 1 101 ? -8.306 -1.596 9.559 1.00 87.88 101 HIS A CA 1
ATOM 838 C C . HIS A 1 101 ? -9.277 -1.617 8.375 1.00 87.88 101 HIS A C 1
ATOM 840 O O . HIS A 1 101 ? -10.422 -2.035 8.555 1.00 87.88 101 HIS A O 1
ATOM 846 N N . MET A 1 102 ? -8.825 -1.231 7.182 1.00 87.06 102 MET A N 1
ATOM 847 C CA . MET A 1 102 ? -9.685 -1.120 6.000 1.00 87.06 102 MET A CA 1
ATOM 848 C C . ME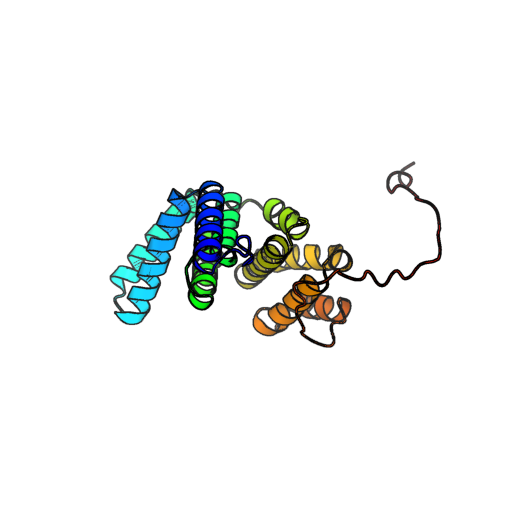T A 1 102 ? -9.724 -2.403 5.162 1.00 87.06 102 MET A C 1
ATOM 850 O O . MET A 1 102 ? -10.766 -2.741 4.609 1.00 87.06 102 MET A O 1
ATOM 854 N N . TYR A 1 103 ? -8.624 -3.162 5.095 1.00 84.69 103 TYR A N 1
ATOM 855 C CA . TYR A 1 103 ? -8.544 -4.327 4.202 1.00 84.69 103 TYR A CA 1
ATOM 856 C C . TYR A 1 103 ? -8.970 -5.650 4.856 1.00 84.69 103 TYR A C 1
ATOM 858 O O . TYR A 1 103 ? -9.345 -6.573 4.140 1.00 84.69 103 TYR A O 1
ATOM 866 N N . GLY A 1 104 ? -9.031 -5.737 6.191 1.00 69.81 104 GLY A N 1
ATOM 867 C CA . GLY A 1 104 ? -9.348 -6.991 6.905 1.00 69.81 104 GLY A CA 1
ATOM 868 C C . GLY A 1 104 ? -10.819 -7.414 6.878 1.00 69.81 104 GLY A C 1
ATOM 869 O O . GLY A 1 104 ? -11.173 -8.501 7.327 1.00 69.81 104 GLY A O 1
ATOM 870 N N . LYS A 1 105 ? -11.713 -6.554 6.375 1.00 62.72 105 LYS A N 1
ATOM 871 C CA . LYS A 1 105 ? -13.140 -6.870 6.165 1.00 62.72 105 LYS A CA 1
ATOM 872 C C . LYS A 1 105 ? -13.509 -6.992 4.692 1.00 62.72 105 LYS A C 1
ATOM 874 O O . LYS A 1 105 ? -14.692 -7.138 4.374 1.00 62.72 105 LYS A O 1
ATOM 879 N N . SER A 1 106 ? -12.515 -6.938 3.810 1.00 58.50 106 SER A N 1
ATOM 880 C CA . SER A 1 106 ? -12.683 -7.076 2.374 1.00 58.50 106 SER A CA 1
ATOM 881 C C . SER A 1 106 ? -13.281 -8.441 2.025 1.00 58.50 106 SER A C 1
ATOM 883 O O . SER A 1 106 ? -12.583 -9.415 1.763 1.00 58.50 106 SER A O 1
ATOM 885 N N . LYS A 1 107 ? -14.616 -8.531 1.998 1.00 53.38 107 LYS A N 1
ATOM 886 C CA . LYS A 1 107 ? -15.324 -9.698 1.446 1.00 53.38 107 LYS A CA 1
ATOM 887 C C . LYS A 1 107 ? -15.130 -9.810 -0.065 1.00 53.38 107 LYS A C 1
ATOM 889 O O . LYS A 1 107 ? -15.418 -10.854 -0.643 1.00 53.38 107 LYS A O 1
ATOM 894 N N . LYS A 1 108 ? -14.669 -8.736 -0.714 1.00 51.91 108 LYS A N 1
ATOM 895 C CA . LYS A 1 108 ? -14.270 -8.768 -2.111 1.00 51.91 108 LYS A CA 1
ATOM 896 C C . LYS A 1 108 ? -12.844 -9.291 -2.161 1.00 51.91 108 LYS A C 1
ATOM 898 O O . LYS A 1 108 ? -11.876 -8.557 -2.020 1.00 51.91 108 LYS A O 1
ATOM 903 N N . GLU A 1 109 ? -12.726 -10.565 -2.491 1.00 54.78 109 GLU A N 1
ATOM 904 C CA . GLU A 1 109 ? -11.509 -11.196 -3.001 1.00 54.78 109 GLU A CA 1
ATOM 905 C C . GLU A 1 109 ? -11.001 -10.531 -4.298 1.00 54.78 109 GLU A C 1
ATOM 907 O O . GLU A 1 109 ? -10.304 -11.174 -5.074 1.00 54.78 109 GLU A O 1
ATOM 912 N N . ASN A 1 110 ? -11.349 -9.277 -4.597 1.00 65.69 110 ASN A N 1
ATOM 913 C CA . ASN A 1 110 ? -11.012 -8.604 -5.831 1.00 65.69 110 ASN A CA 1
ATOM 914 C C . ASN A 1 110 ? -10.052 -7.444 -5.563 1.00 65.69 110 ASN A C 1
ATOM 916 O O . ASN A 1 110 ? -10.461 -6.310 -5.366 1.00 65.69 110 ASN A O 1
ATOM 920 N N . PHE A 1 111 ? -8.759 -7.760 -5.577 1.00 89.06 111 PHE A N 1
ATOM 921 C CA . PHE A 1 111 ? -7.678 -6.777 -5.570 1.00 89.06 111 PHE A CA 1
ATOM 922 C C . PHE A 1 111 ? -7.341 -6.287 -6.985 1.00 89.06 111 PHE A C 1
ATOM 924 O O . PHE A 1 111 ? -6.315 -5.647 -7.183 1.00 89.06 111 PHE A O 1
ATOM 931 N N . GLN A 1 112 ? -8.186 -6.579 -7.978 1.00 90.88 112 GLN A N 1
ATOM 932 C CA . GLN A 1 112 ? -7.916 -6.254 -9.374 1.00 90.88 112 GLN A CA 1
ATOM 933 C C . GLN A 1 112 ? -7.640 -4.766 -9.589 1.00 90.88 112 GLN A C 1
ATOM 935 O O . GLN A 1 112 ? -6.833 -4.424 -10.445 1.00 90.88 112 GLN A O 1
ATOM 940 N N . TYR A 1 113 ? -8.255 -3.877 -8.806 1.00 92.88 113 TYR A N 1
ATOM 941 C CA . TYR A 1 113 ? -7.976 -2.448 -8.890 1.00 92.88 113 TYR A CA 1
ATOM 942 C C . TYR A 1 113 ? -6.504 -2.123 -8.591 1.00 92.88 113 TYR A C 1
ATOM 944 O O . TYR A 1 113 ? -5.808 -1.576 -9.446 1.00 92.88 113 TYR A O 1
ATOM 952 N N . ILE A 1 114 ? -5.994 -2.528 -7.422 1.00 94.44 114 ILE A N 1
ATOM 953 C CA . ILE A 1 114 ? -4.587 -2.308 -7.055 1.00 94.44 114 ILE A CA 1
ATOM 954 C C . ILE A 1 114 ? -3.628 -3.126 -7.935 1.00 94.44 114 ILE A C 1
ATOM 956 O O . ILE A 1 114 ? -2.573 -2.628 -8.318 1.00 94.44 114 ILE A O 1
ATOM 960 N N . GLU A 1 115 ? -4.020 -4.339 -8.333 1.00 95.25 115 GLU A N 1
ATOM 961 C CA . GLU A 1 115 ? -3.275 -5.187 -9.272 1.00 95.25 115 GLU A CA 1
ATOM 962 C C . GLU A 1 115 ? -3.113 -4.516 -10.647 1.00 95.25 115 GLU A C 1
ATOM 964 O O . GLU A 1 115 ? -2.029 -4.562 -11.224 1.00 95.25 115 GLU A O 1
ATOM 969 N N . ASN A 1 116 ? -4.146 -3.835 -11.152 1.00 95.44 116 ASN A N 1
ATOM 970 C CA . ASN A 1 116 ? -4.066 -3.060 -12.391 1.00 95.44 116 ASN A CA 1
ATOM 971 C C . ASN A 1 116 ? -3.132 -1.852 -12.241 1.00 95.44 116 ASN A C 1
ATOM 973 O O . ASN A 1 116 ? -2.387 -1.534 -13.167 1.00 95.44 116 ASN A O 1
ATOM 977 N N . ILE A 1 117 ? -3.136 -1.194 -11.076 1.00 96.25 117 ILE A N 1
ATOM 978 C CA . ILE A 1 117 ? -2.257 -0.048 -10.808 1.00 96.25 117 ILE A CA 1
ATOM 979 C C . ILE A 1 117 ? -0.779 -0.467 -10.780 1.00 96.25 117 ILE A C 1
ATOM 981 O O . ILE A 1 117 ? 0.073 0.284 -11.239 1.00 96.25 117 ILE A O 1
ATOM 985 N N . ILE A 1 118 ? -0.454 -1.684 -10.332 1.00 97.00 118 ILE A N 1
ATOM 986 C CA . ILE A 1 118 ? 0.924 -2.220 -10.352 1.00 97.00 118 ILE A CA 1
ATOM 987 C C . ILE A 1 118 ? 1.520 -2.271 -11.776 1.00 97.00 118 ILE A C 1
ATOM 989 O O . ILE A 1 118 ? 2.742 -2.315 -11.928 1.00 97.00 118 ILE A O 1
ATOM 993 N N . PHE A 1 119 ? 0.694 -2.217 -12.822 1.00 95.12 119 PHE A N 1
ATOM 994 C CA . PHE A 1 119 ? 1.142 -2.210 -14.218 1.00 95.12 119 PHE A CA 1
ATOM 995 C C . PHE A 1 119 ? 0.869 -0.896 -14.956 1.00 95.12 119 PHE A C 1
ATOM 997 O O . PHE A 1 119 ? 0.988 -0.852 -16.182 1.00 95.12 119 PHE A O 1
ATOM 1004 N N . THR A 1 120 ? 0.509 0.184 -14.258 1.00 92.50 120 THR A N 1
ATOM 1005 C CA . THR A 1 120 ? 0.355 1.489 -14.913 1.00 92.50 120 THR A CA 1
ATOM 1006 C C . THR A 1 120 ? 1.706 2.025 -15.397 1.00 92.50 120 THR A C 1
ATOM 1008 O O . THR A 1 120 ? 2.751 1.669 -14.853 1.00 92.50 120 THR A O 1
ATOM 1011 N N . PRO A 1 121 ? 1.716 2.898 -16.419 1.00 85.44 121 PRO A N 1
ATOM 1012 C CA . PRO A 1 121 ? 2.952 3.502 -16.922 1.00 85.44 121 PRO A CA 1
ATOM 1013 C C . PRO A 1 121 ? 3.574 4.533 -15.965 1.00 85.44 121 PRO A C 1
ATOM 1015 O O . PRO A 1 121 ? 4.698 4.963 -16.185 1.00 85.44 121 PRO A O 1
ATOM 1018 N N . GLU A 1 122 ? 2.857 4.959 -14.924 1.00 84.88 122 GLU A N 1
ATOM 1019 C CA . GLU A 1 122 ? 3.345 5.941 -13.955 1.00 84.88 122 GLU A CA 1
ATOM 1020 C C . GLU A 1 122 ? 4.205 5.257 -12.880 1.00 84.88 122 GLU A C 1
ATOM 1022 O O . GLU A 1 122 ? 3.676 4.582 -11.992 1.00 84.88 122 GLU A O 1
ATOM 1027 N N . ASP A 1 123 ? 5.528 5.445 -12.962 1.00 81.62 123 ASP A N 1
ATOM 1028 C CA . ASP A 1 123 ? 6.533 4.752 -12.140 1.00 81.62 123 ASP A CA 1
ATOM 1029 C C . ASP A 1 123 ? 6.272 4.833 -10.635 1.00 81.62 123 ASP A C 1
ATOM 1031 O O . ASP A 1 123 ? 6.218 3.810 -9.951 1.00 81.62 123 ASP A O 1
ATOM 1035 N N . SER A 1 124 ? 6.045 6.039 -10.118 1.00 87.06 124 SER A N 1
ATOM 1036 C CA . SER A 1 124 ? 5.775 6.258 -8.695 1.00 87.06 124 SER A CA 1
ATOM 1037 C C . SER A 1 124 ? 4.506 5.530 -8.247 1.00 87.06 124 SER A C 1
ATOM 1039 O O . SER A 1 124 ? 4.499 4.857 -7.215 1.00 87.06 124 SER A O 1
ATOM 1041 N N . LYS A 1 125 ? 3.437 5.605 -9.044 1.00 91.69 125 LYS A N 1
ATOM 1042 C CA . LYS A 1 125 ? 2.139 5.018 -8.712 1.00 91.69 125 LYS A CA 1
ATOM 1043 C C . LYS A 1 125 ? 2.179 3.491 -8.720 1.00 91.69 125 LYS A C 1
ATOM 1045 O O . LYS A 1 125 ? 1.698 2.875 -7.766 1.00 91.69 125 LYS A O 1
ATOM 1050 N N . ARG A 1 126 ? 2.808 2.873 -9.727 1.00 94.56 126 ARG A N 1
ATOM 1051 C CA . ARG A 1 126 ? 2.957 1.407 -9.798 1.00 94.56 126 ARG A CA 1
ATOM 1052 C C . ARG A 1 126 ? 3.853 0.842 -8.694 1.00 94.56 126 ARG A C 1
ATOM 1054 O O . ARG A 1 126 ? 3.619 -0.268 -8.211 1.00 94.56 126 ARG A O 1
ATOM 1061 N N . GLU A 1 127 ? 4.876 1.592 -8.282 1.00 95.12 127 GLU A N 1
ATOM 1062 C CA . GLU A 1 127 ? 5.767 1.225 -7.180 1.00 95.12 127 GLU A CA 1
ATOM 1063 C C . GLU A 1 127 ? 5.036 1.293 -5.836 1.00 95.12 127 GLU A C 1
ATOM 1065 O O . GLU A 1 127 ? 5.036 0.314 -5.089 1.00 95.12 127 GLU A O 1
ATOM 1070 N N . GLN A 1 128 ? 4.351 2.405 -5.540 1.00 95.38 128 GLN A N 1
ATOM 1071 C CA . GLN A 1 128 ? 3.613 2.548 -4.281 1.00 95.38 128 GLN A CA 1
ATOM 1072 C C . GLN A 1 128 ? 2.423 1.585 -4.184 1.00 95.38 128 GLN A C 1
ATOM 1074 O O . GLN A 1 128 ? 2.142 1.078 -3.097 1.00 95.38 128 GLN A O 1
ATOM 1079 N N . ALA A 1 129 ? 1.768 1.256 -5.302 1.00 96.81 129 ALA A N 1
ATOM 1080 C CA . ALA A 1 129 ? 0.732 0.226 -5.321 1.00 96.81 129 ALA A CA 1
ATOM 1081 C C . ALA A 1 129 ? 1.283 -1.144 -4.904 1.00 96.81 129 ALA A C 1
ATOM 1083 O O . ALA A 1 129 ? 0.661 -1.826 -4.091 1.00 96.81 129 ALA A O 1
ATOM 1084 N N . LEU A 1 130 ? 2.478 -1.524 -5.373 1.00 97.25 130 LEU A N 1
ATOM 1085 C CA . LEU A 1 130 ? 3.129 -2.763 -4.940 1.00 97.25 130 LEU A CA 1
ATOM 1086 C C . LEU A 1 130 ? 3.455 -2.739 -3.439 1.00 97.25 130 LEU A C 1
ATOM 1088 O O . LEU A 1 130 ? 3.247 -3.743 -2.758 1.00 97.25 130 LEU A O 1
ATOM 1092 N N . VAL A 1 131 ? 3.916 -1.601 -2.907 1.00 96.19 131 VAL A N 1
ATOM 1093 C CA . VAL A 1 131 ? 4.173 -1.443 -1.464 1.00 96.19 131 VAL A CA 1
ATOM 1094 C C . VAL A 1 131 ? 2.896 -1.689 -0.656 1.00 96.19 131 VAL A C 1
ATOM 1096 O O . VAL A 1 131 ? 2.899 -2.508 0.263 1.00 96.19 131 VAL A O 1
ATOM 1099 N N . ILE A 1 132 ? 1.792 -1.030 -1.020 1.00 95.56 132 ILE A N 1
ATOM 1100 C CA . ILE A 1 132 ? 0.492 -1.205 -0.355 1.00 95.56 132 ILE A CA 1
ATOM 1101 C C . ILE A 1 132 ? 0.029 -2.665 -0.469 1.00 95.56 132 ILE A C 1
ATOM 1103 O O . ILE A 1 132 ? -0.371 -3.264 0.528 1.00 95.56 132 ILE A O 1
ATOM 1107 N N . TYR A 1 133 ? 0.151 -3.272 -1.651 1.00 95.75 133 TYR A N 1
ATOM 1108 C CA . TYR A 1 133 ? -0.258 -4.654 -1.901 1.00 95.75 133 TYR A CA 1
ATOM 1109 C C . TYR A 1 133 ? 0.498 -5.663 -1.022 1.00 95.75 133 TYR A C 1
ATOM 1111 O O . TYR A 1 133 ? -0.102 -6.574 -0.450 1.00 95.75 133 TYR A O 1
ATOM 1119 N N . LEU A 1 134 ? 1.804 -5.472 -0.821 1.00 96.19 134 LEU A N 1
ATOM 1120 C CA . LEU A 1 134 ? 2.603 -6.320 0.070 1.00 96.19 134 LEU A CA 1
ATOM 1121 C C . LEU A 1 134 ? 2.315 -6.064 1.554 1.00 96.19 134 LEU A C 1
ATOM 1123 O O . LEU A 1 134 ? 2.334 -7.010 2.343 1.00 96.19 134 LEU A O 1
ATOM 1127 N N . LYS A 1 135 ? 1.983 -4.827 1.941 1.00 95.06 135 LYS A N 1
ATOM 1128 C CA . LYS A 1 135 ? 1.493 -4.537 3.297 1.00 95.06 135 LYS A CA 1
ATOM 1129 C C . LYS A 1 135 ? 0.183 -5.265 3.589 1.00 95.06 135 LYS A C 1
ATOM 1131 O O . LYS A 1 135 ? 0.052 -5.848 4.659 1.00 95.06 135 LYS A O 1
ATOM 1136 N N . ILE A 1 136 ? -0.744 -5.323 2.629 1.00 93.62 136 ILE A N 1
ATOM 1137 C CA . ILE A 1 136 ? -1.973 -6.122 2.768 1.00 93.62 136 ILE A CA 1
ATOM 1138 C C . ILE A 1 136 ? -1.616 -7.594 3.015 1.00 93.62 136 ILE A C 1
ATOM 1140 O O . ILE A 1 136 ? -2.162 -8.206 3.924 1.00 93.62 136 ILE A O 1
ATOM 1144 N N . ALA A 1 137 ? -0.655 -8.155 2.274 1.00 93.12 137 ALA A N 1
ATOM 1145 C CA . ALA A 1 137 ? -0.214 -9.544 2.455 1.00 93.12 137 ALA A CA 1
ATOM 1146 C C . ALA A 1 137 ? 0.441 -9.830 3.817 1.00 93.12 137 ALA A C 1
ATOM 1148 O O . ALA A 1 137 ? 0.442 -10.975 4.275 1.00 93.12 137 ALA A O 1
ATOM 1149 N N . LYS A 1 138 ? 1.049 -8.818 4.43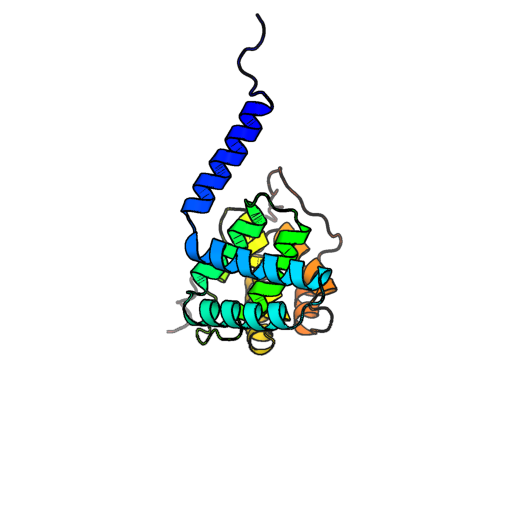6 1.00 93.69 138 LYS A N 1
ATOM 1150 C CA . LYS A 1 138 ? 1.650 -8.909 5.768 1.00 93.69 138 LYS A CA 1
ATOM 1151 C C . LYS A 1 138 ? 0.581 -8.857 6.860 1.00 93.69 138 LYS A C 1
ATOM 1153 O O . LYS A 1 138 ? 0.610 -9.680 7.767 1.00 93.69 138 LYS A O 1
ATOM 1158 N N . GLU A 1 139 ? -0.335 -7.897 6.768 1.00 92.19 139 GLU A N 1
ATOM 1159 C CA . GLU A 1 139 ? -1.323 -7.615 7.818 1.00 92.19 139 GLU A CA 1
ATOM 1160 C C . GLU A 1 139 ? -2.540 -8.558 7.755 1.00 92.19 139 GLU A C 1
ATOM 1162 O O . GLU A 1 139 ? -3.122 -8.878 8.788 1.00 92.19 139 GLU A O 1
ATOM 1167 N N . HIS A 1 140 ? -2.879 -9.064 6.562 1.00 89.50 140 HIS A N 1
ATOM 1168 C CA . HIS A 1 140 ? -4.021 -9.954 6.309 1.00 89.50 140 HIS A CA 1
ATOM 1169 C C . HIS A 1 140 ? -3.543 -11.296 5.750 1.00 89.50 140 HIS A C 1
ATOM 1171 O O . HIS A 1 140 ? -3.464 -11.517 4.535 1.00 89.50 140 HIS A O 1
ATOM 1177 N N . GLY A 1 141 ? -3.167 -12.203 6.655 1.00 86.56 141 GLY A N 1
ATOM 1178 C CA . GLY A 1 141 ? -2.551 -13.492 6.322 1.00 86.56 141 GLY A CA 1
ATOM 1179 C C . GLY A 1 141 ? -3.403 -14.382 5.407 1.00 86.56 141 GLY A C 1
ATOM 1180 O O . GLY A 1 141 ? -2.862 -15.130 4.590 1.00 86.56 141 GLY A O 1
ATOM 1181 N N . GLU A 1 142 ? -4.727 -14.264 5.470 1.00 87.38 142 GLU A N 1
ATOM 1182 C CA . GLU A 1 142 ? -5.674 -14.934 4.576 1.00 87.38 142 GLU A CA 1
ATOM 1183 C C . GLU A 1 142 ? -5.517 -14.509 3.107 1.00 87.38 142 GLU A C 1
ATOM 1185 O O . GLU A 1 142 ? -5.765 -15.305 2.198 1.00 87.38 142 GLU A O 1
ATOM 1190 N N . HIS A 1 143 ? -5.042 -13.286 2.854 1.00 89.31 143 HIS A N 1
ATOM 1191 C CA . HIS A 1 143 ? -4.798 -12.757 1.513 1.00 89.31 143 HIS A CA 1
ATOM 1192 C C . HIS A 1 143 ? -3.366 -13.000 1.025 1.00 89.31 143 HIS A C 1
ATOM 1194 O O . HIS A 1 143 ? -3.122 -12.978 -0.185 1.00 89.31 143 HIS A O 1
ATOM 1200 N N . GLN A 1 144 ? -2.430 -13.299 1.932 1.00 92.19 144 GLN A N 1
ATOM 1201 C CA . GLN A 1 144 ? -1.004 -13.427 1.628 1.00 92.19 144 GLN A CA 1
ATOM 1202 C C . GLN A 1 144 ? -0.729 -14.371 0.453 1.00 92.19 144 GLN A C 1
ATOM 1204 O O . GLN A 1 144 ? -0.028 -14.008 -0.490 1.00 92.19 144 GLN A O 1
ATOM 1209 N N . ARG A 1 145 ? -1.310 -15.578 0.465 1.00 92.44 145 ARG A N 1
ATOM 1210 C CA . ARG A 1 145 ? -1.085 -16.569 -0.600 1.00 92.44 145 ARG A CA 1
ATOM 1211 C C . ARG A 1 145 ? -1.556 -16.066 -1.962 1.00 92.44 145 ARG A C 1
ATOM 1213 O O . ARG A 1 145 ? -0.876 -16.294 -2.960 1.00 92.44 145 ARG A O 1
ATOM 1220 N N . LYS A 1 146 ? -2.714 -15.402 -2.013 1.00 92.06 146 LYS A N 1
ATOM 1221 C CA . LYS A 1 146 ? -3.255 -14.843 -3.255 1.00 92.06 146 LYS A CA 1
ATOM 1222 C C . LYS A 1 146 ? -2.312 -13.771 -3.807 1.00 92.06 146 LYS A C 1
ATOM 1224 O O . LYS A 1 146 ? -1.937 -13.839 -4.974 1.00 92.06 146 LYS A O 1
ATOM 1229 N N . ILE A 1 147 ? -1.900 -12.843 -2.950 1.00 94.75 147 ILE A N 1
ATOM 1230 C CA . ILE A 1 147 ? -1.020 -11.728 -3.306 1.00 94.75 147 ILE A CA 1
ATOM 1231 C C . ILE A 1 147 ? 0.337 -12.237 -3.804 1.00 94.75 147 ILE A C 1
ATOM 1233 O O . ILE A 1 147 ? 0.806 -11.843 -4.871 1.00 94.75 147 ILE A O 1
ATOM 1237 N N . LEU A 1 148 ? 0.951 -13.178 -3.085 1.00 96.81 148 LEU A N 1
ATOM 1238 C CA . LEU A 1 148 ? 2.236 -13.747 -3.487 1.00 96.81 148 LEU A CA 1
ATOM 1239 C C . LEU A 1 148 ? 2.133 -14.584 -4.770 1.00 96.81 148 LEU A C 1
ATOM 1241 O O . LEU A 1 148 ? 3.052 -14.540 -5.583 1.00 96.81 148 LEU A O 1
ATOM 1245 N N . ASN A 1 149 ? 1.020 -15.290 -5.008 1.00 96.12 149 ASN A N 1
ATOM 1246 C CA . ASN A 1 149 ? 0.781 -15.961 -6.292 1.00 96.12 149 ASN A CA 1
ATOM 1247 C C . ASN A 1 149 ? 0.713 -14.957 -7.450 1.00 96.12 149 ASN A C 1
ATOM 1249 O O . ASN A 1 149 ? 1.312 -15.202 -8.494 1.00 96.12 149 ASN A O 1
ATOM 1253 N N . PHE A 1 150 ? 0.012 -13.833 -7.270 1.00 96.56 150 PHE A N 1
ATOM 1254 C CA . PHE A 1 150 ? -0.052 -12.779 -8.281 1.00 96.56 150 PHE A CA 1
ATOM 1255 C C . PHE A 1 150 ? 1.346 -12.239 -8.602 1.00 96.56 150 PHE A C 1
ATOM 1257 O O . PHE A 1 150 ? 1.717 -12.147 -9.773 1.00 96.56 150 PHE A O 1
ATOM 1264 N N . VAL A 1 151 ? 2.153 -11.946 -7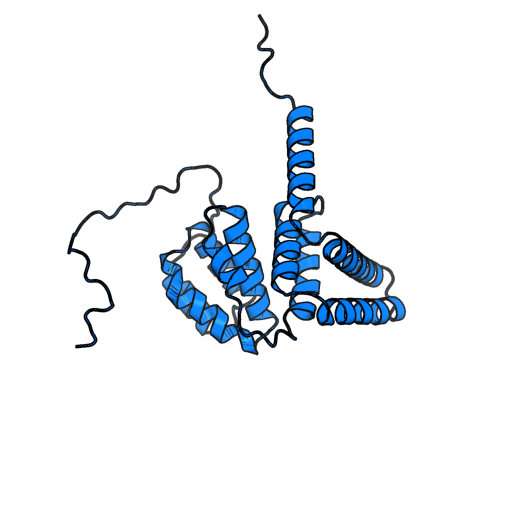.578 1.00 97.69 151 VAL A N 1
ATOM 1265 C CA . VAL A 1 151 ? 3.529 -11.479 -7.787 1.00 97.69 151 VAL A CA 1
ATOM 1266 C C . VAL A 1 151 ? 4.366 -12.541 -8.501 1.00 97.69 151 VAL A C 1
ATOM 1268 O O . VAL A 1 151 ? 5.043 -12.236 -9.478 1.00 97.69 151 VAL A O 1
ATOM 1271 N N . GLU A 1 152 ? 4.309 -13.797 -8.061 1.00 97.75 152 GLU A N 1
ATOM 1272 C CA . GLU A 1 152 ? 5.085 -14.887 -8.662 1.00 97.75 152 GLU A CA 1
ATOM 1273 C C . GLU A 1 152 ? 4.726 -15.146 -10.128 1.00 97.75 152 GLU A C 1
ATOM 1275 O O . GLU A 1 152 ? 5.593 -15.500 -10.921 1.00 97.75 152 GLU A O 1
ATOM 1280 N N . GLN A 1 153 ? 3.465 -14.959 -10.512 1.00 97.12 153 GLN A N 1
ATOM 1281 C CA . GLN A 1 153 ? 3.031 -15.135 -11.897 1.00 97.12 153 GLN A CA 1
ATOM 1282 C C . GLN A 1 153 ? 3.460 -13.975 -12.800 1.00 97.12 153 GLN A C 1
ATOM 1284 O O . GLN A 1 153 ? 3.613 -14.170 -14.004 1.00 97.12 153 GLN A O 1
ATOM 1289 N N . ASN A 1 154 ? 3.680 -12.784 -12.234 1.00 97.38 154 ASN A N 1
ATOM 1290 C CA . ASN A 1 154 ? 3.873 -11.563 -13.014 1.00 97.38 154 ASN A CA 1
ATOM 1291 C C . ASN A 1 154 ? 5.225 -10.861 -12.808 1.00 97.38 154 ASN A C 1
ATOM 1293 O O . ASN A 1 154 ? 5.494 -9.879 -13.498 1.00 97.38 154 ASN A O 1
ATOM 1297 N N . TYR A 1 155 ? 6.112 -11.361 -11.938 1.00 95.56 155 TYR A N 1
ATOM 1298 C CA . TYR A 1 155 ? 7.384 -10.695 -11.605 1.00 95.56 155 TYR A CA 1
ATOM 1299 C C . TYR A 1 155 ? 8.270 -10.386 -12.821 1.00 95.56 155 TYR A C 1
ATOM 1301 O O . TYR A 1 155 ? 9.109 -9.491 -12.762 1.00 95.56 155 TYR A O 1
ATOM 1309 N N . GLN A 1 156 ? 8.117 -11.119 -13.927 1.00 95.00 156 GLN A N 1
ATOM 1310 C CA . GLN A 1 156 ? 8.865 -10.868 -15.159 1.00 95.00 156 GLN A CA 1
ATOM 1311 C C . GLN A 1 156 ? 8.523 -9.508 -15.780 1.00 95.00 156 GLN A C 1
ATOM 1313 O O . GLN A 1 156 ? 9.411 -8.875 -16.343 1.00 95.00 156 GLN A O 1
ATOM 1318 N N . GLN A 1 157 ? 7.278 -9.048 -15.620 1.00 94.88 157 GLN A N 1
ATOM 1319 C CA . GLN A 1 157 ? 6.781 -7.764 -16.124 1.00 94.88 157 GLN A CA 1
ATOM 1320 C C . GLN A 1 157 ? 7.115 -6.587 -15.194 1.00 94.88 157 GLN A C 1
ATOM 1322 O O . GLN A 1 157 ? 6.945 -5.437 -15.584 1.00 94.88 157 GLN A O 1
ATOM 1327 N N . PHE A 1 158 ? 7.585 -6.854 -13.972 1.00 95.06 158 PHE A N 1
ATOM 1328 C CA . PHE A 1 158 ? 7.940 -5.801 -13.024 1.00 95.06 158 PHE A CA 1
ATOM 1329 C C . PHE A 1 158 ? 9.183 -5.038 -13.481 1.00 95.06 158 PHE A C 1
ATOM 1331 O O . PHE A 1 158 ? 10.162 -5.639 -13.951 1.00 95.06 158 PHE A O 1
ATOM 1338 N N . SER A 1 159 ? 9.165 -3.725 -13.251 1.00 92.56 159 SER A N 1
ATOM 1339 C CA . SER A 1 159 ? 10.338 -2.870 -13.414 1.00 92.56 159 SER A CA 1
ATOM 1340 C C . SER A 1 159 ? 11.471 -3.289 -12.475 1.00 92.56 159 SER A C 1
ATOM 1342 O O . SER A 1 159 ? 11.280 -4.047 -11.513 1.00 92.56 159 SER A O 1
ATOM 1344 N N . LYS A 1 160 ? 12.680 -2.782 -12.733 1.00 92.56 160 LYS A N 1
ATOM 1345 C CA . LYS A 1 160 ? 13.824 -3.005 -11.842 1.00 92.56 160 LYS A CA 1
ATOM 1346 C C . LYS A 1 160 ? 13.511 -2.530 -10.420 1.00 92.56 160 LYS A C 1
ATOM 1348 O O . LYS A 1 160 ? 13.710 -3.293 -9.475 1.00 92.56 160 LYS A O 1
ATOM 1353 N N . ASN A 1 161 ? 12.952 -1.327 -10.277 1.00 93.38 161 ASN A N 1
ATOM 1354 C CA . ASN A 1 161 ? 12.580 -0.769 -8.978 1.00 93.38 161 ASN A CA 1
ATOM 1355 C C . ASN A 1 161 ? 11.526 -1.620 -8.267 1.00 93.38 161 ASN A C 1
ATOM 1357 O O . ASN A 1 161 ? 11.696 -1.924 -7.093 1.00 93.38 161 ASN A O 1
ATOM 1361 N N . GLN A 1 162 ? 10.487 -2.091 -8.963 1.00 95.69 162 GLN A N 1
ATOM 1362 C CA . GLN A 1 162 ? 9.475 -2.968 -8.362 1.00 95.69 162 GLN A CA 1
ATOM 1363 C C . GLN A 1 162 ? 10.076 -4.280 -7.836 1.00 95.69 162 GLN A C 1
ATOM 1365 O O . GLN A 1 162 ? 9.722 -4.730 -6.746 1.00 95.69 162 GLN A O 1
ATOM 1370 N N . LYS A 1 163 ? 11.028 -4.880 -8.564 1.00 96.12 163 LYS A N 1
ATOM 1371 C CA . LYS A 1 163 ? 11.750 -6.078 -8.098 1.00 96.12 163 LYS A CA 1
ATOM 1372 C C . LYS A 1 163 ? 12.619 -5.781 -6.876 1.00 96.12 163 LYS A C 1
ATOM 1374 O O . LYS A 1 163 ? 12.637 -6.568 -5.933 1.00 96.12 163 LYS A O 1
ATOM 1379 N N . VAL A 1 164 ? 13.324 -4.649 -6.872 1.00 95.44 164 VAL A N 1
ATOM 1380 C CA . VAL A 1 164 ? 14.127 -4.201 -5.722 1.00 95.44 164 VAL A CA 1
ATOM 1381 C C . VAL A 1 164 ? 13.235 -3.962 -4.500 1.00 95.44 164 VAL A C 1
ATOM 1383 O O . VAL A 1 164 ? 13.523 -4.504 -3.435 1.00 95.44 164 VAL A O 1
ATOM 1386 N N . LEU A 1 165 ? 12.124 -3.240 -4.663 1.00 94.81 165 LEU A N 1
ATOM 1387 C CA . LEU A 1 165 ? 11.144 -2.973 -3.607 1.00 94.81 165 LEU A CA 1
ATOM 1388 C C . LEU A 1 165 ? 10.557 -4.265 -3.042 1.00 94.81 165 LEU A C 1
ATOM 1390 O O . LEU A 1 165 ? 10.508 -4.426 -1.826 1.00 94.81 165 LEU A O 1
ATOM 1394 N N . PHE A 1 166 ? 10.168 -5.213 -3.900 1.00 97.06 166 PHE A N 1
ATOM 1395 C CA . PHE A 1 166 ? 9.692 -6.516 -3.440 1.00 97.06 166 PHE A CA 1
ATOM 1396 C C . PHE A 1 166 ? 10.747 -7.234 -2.590 1.00 97.06 166 PHE A C 1
ATOM 1398 O O . PHE A 1 166 ? 10.417 -7.769 -1.533 1.00 97.06 166 PHE A O 1
ATOM 1405 N N . CYS A 1 167 ? 12.012 -7.248 -3.021 1.00 96.19 167 CYS A N 1
ATOM 1406 C CA . CYS A 1 167 ? 13.095 -7.891 -2.277 1.00 96.19 167 CYS A CA 1
ATOM 1407 C C . CYS A 1 167 ? 13.346 -7.219 -0.917 1.00 96.19 167 CYS A C 1
ATOM 1409 O O . CYS A 1 167 ? 13.445 -7.928 0.085 1.00 96.19 167 CYS A O 1
ATOM 1411 N N . MET A 1 168 ? 13.390 -5.882 -0.871 1.00 94.69 168 MET A N 1
ATOM 1412 C CA . MET A 1 168 ? 13.527 -5.110 0.372 1.00 94.69 168 MET A CA 1
ATOM 1413 C C . MET A 1 168 ? 12.371 -5.398 1.339 1.00 94.69 168 MET A C 1
ATOM 1415 O O . MET A 1 168 ? 12.600 -5.784 2.482 1.00 94.69 168 MET A O 1
ATOM 1419 N N . LEU A 1 169 ? 11.126 -5.288 0.865 1.00 94.38 169 LEU A N 1
ATOM 1420 C CA . LEU A 1 169 ? 9.934 -5.536 1.681 1.00 94.38 169 LEU A CA 1
ATOM 1421 C C . LEU A 1 169 ? 9.825 -7.002 2.103 1.00 94.38 169 LEU A C 1
ATOM 1423 O O . LEU A 1 169 ? 9.347 -7.303 3.194 1.00 94.38 169 LEU A O 1
ATOM 1427 N N . THR A 1 170 ? 10.303 -7.933 1.279 1.00 95.12 170 THR A N 1
ATOM 1428 C CA . THR A 1 170 ? 10.377 -9.337 1.683 1.00 95.12 170 THR A CA 1
ATOM 1429 C C . THR A 1 170 ? 11.284 -9.504 2.894 1.00 95.12 170 THR A C 1
ATOM 1431 O O . THR A 1 170 ? 10.894 -10.189 3.830 1.00 95.12 170 THR A O 1
ATOM 1434 N N . ASP A 1 171 ? 12.449 -8.858 2.923 1.00 93.81 171 ASP A N 1
ATOM 1435 C CA . ASP A 1 171 ? 13.349 -8.938 4.079 1.00 93.81 171 ASP A CA 1
ATOM 1436 C C . ASP A 1 171 ? 12.773 -8.260 5.324 1.00 93.81 171 ASP A C 1
ATOM 1438 O O . ASP A 1 171 ? 12.925 -8.772 6.434 1.00 93.81 171 ASP A O 1
ATOM 1442 N N . GLU A 1 172 ? 12.094 -7.132 5.141 1.00 93.06 172 GLU A N 1
ATOM 1443 C CA . GLU A 1 172 ? 11.577 -6.329 6.244 1.00 93.06 172 GLU A CA 1
ATOM 1444 C C . GLU A 1 172 ? 10.320 -6.936 6.878 1.00 93.06 172 GLU A C 1
ATOM 1446 O O . GLU A 1 172 ? 10.239 -7.077 8.098 1.00 93.06 172 GLU A O 1
ATOM 1451 N N . ILE A 1 173 ? 9.336 -7.317 6.057 1.00 92.44 173 ILE A N 1
ATOM 1452 C CA . ILE A 1 173 ? 7.986 -7.633 6.539 1.00 92.44 173 ILE A CA 1
ATOM 1453 C C . ILE A 1 173 ? 7.490 -9.042 6.195 1.00 92.44 173 ILE A C 1
ATOM 1455 O O . ILE A 1 173 ? 6.540 -9.514 6.820 1.00 92.44 173 ILE A O 1
ATOM 1459 N N . LEU A 1 174 ? 8.128 -9.754 5.261 1.00 93.19 174 LEU A N 1
ATOM 1460 C CA . LEU A 1 174 ? 7.716 -11.107 4.843 1.00 93.19 174 LEU A CA 1
ATOM 1461 C C . LEU A 1 174 ? 8.843 -12.148 4.960 1.00 93.19 174 LEU A C 1
ATOM 1463 O O . LEU A 1 174 ? 8.766 -13.215 4.349 1.00 93.19 174 LEU A O 1
ATOM 1467 N N . SER A 1 175 ? 9.869 -11.886 5.773 1.00 93.06 175 SER A N 1
ATOM 1468 C CA . SER A 1 175 ? 11.086 -12.714 5.843 1.00 93.06 175 SER A CA 1
ATOM 1469 C C . SER A 1 175 ? 10.822 -14.129 6.353 1.00 93.06 175 SER A C 1
ATOM 1471 O O . SER A 1 175 ? 11.521 -15.077 5.995 1.00 93.06 175 SER A O 1
ATOM 1473 N N . HIS A 1 176 ? 9.757 -14.289 7.135 1.00 92.69 176 HIS A N 1
ATOM 1474 C CA . HIS A 1 176 ? 9.267 -15.567 7.632 1.00 92.69 176 HIS A CA 1
ATOM 1475 C C . HIS A 1 176 ? 8.520 -16.394 6.570 1.00 92.69 176 HIS A C 1
ATOM 1477 O O . HIS A 1 176 ? 8.309 -17.585 6.783 1.00 92.69 176 HIS A O 1
ATOM 1483 N N . SER A 1 177 ? 8.113 -15.806 5.436 1.00 95.94 177 SER A N 1
ATOM 1484 C CA . SER A 1 177 ? 7.318 -16.481 4.403 1.00 95.94 177 SER A CA 1
ATOM 1485 C C . SER A 1 177 ? 8.212 -17.267 3.433 1.00 95.94 177 SER A C 1
ATOM 1487 O O . SER A 1 177 ? 8.970 -16.671 2.659 1.00 95.94 177 SER A O 1
ATOM 1489 N N . PRO A 1 178 ? 8.128 -18.614 3.382 1.00 96.44 178 PRO A N 1
ATOM 1490 C CA . PRO A 1 178 ? 8.904 -19.404 2.423 1.00 96.44 178 PRO A CA 1
ATOM 1491 C C . PRO A 1 178 ? 8.541 -19.086 0.967 1.00 96.44 178 PRO A C 1
ATOM 1493 O O . PRO A 1 178 ? 9.392 -19.168 0.081 1.00 96.44 178 PRO A O 1
ATOM 1496 N N . HIS A 1 179 ? 7.284 -18.701 0.721 1.00 97.19 179 HIS A N 1
ATOM 1497 C CA . HIS A 1 179 ? 6.792 -18.333 -0.606 1.00 97.19 179 HIS A CA 1
ATOM 1498 C C . HIS A 1 179 ? 7.397 -17.005 -1.069 1.00 97.19 179 HIS A C 1
ATOM 1500 O O . HIS A 1 179 ? 7.975 -16.963 -2.153 1.00 97.19 179 HIS A O 1
ATOM 1506 N N . ALA A 1 180 ? 7.382 -15.965 -0.228 1.00 96.62 180 ALA A N 1
ATOM 1507 C CA . ALA A 1 180 ? 8.019 -14.687 -0.557 1.00 96.62 180 ALA A CA 1
ATOM 1508 C C . ALA A 1 180 ? 9.532 -14.855 -0.791 1.00 96.62 180 ALA A C 1
ATOM 1510 O O . ALA A 1 180 ? 10.070 -14.382 -1.793 1.00 96.62 180 ALA A O 1
ATOM 1511 N N . ASN A 1 181 ? 10.205 -15.642 0.056 1.00 96.62 181 ASN A N 1
ATOM 1512 C CA . ASN A 1 181 ? 11.624 -15.968 -0.105 1.00 96.62 181 ASN A CA 1
ATOM 1513 C C . ASN A 1 181 ? 11.936 -16.711 -1.414 1.00 96.62 181 ASN A C 1
ATOM 1515 O O . ASN A 1 181 ? 12.999 -16.509 -2.005 1.00 96.62 181 ASN A O 1
ATOM 1519 N N . ARG A 1 182 ? 11.030 -17.574 -1.893 1.00 97.12 182 ARG A N 1
ATOM 1520 C CA . ARG A 1 182 ? 11.168 -18.219 -3.207 1.00 97.12 182 ARG A CA 1
ATOM 1521 C C . ARG A 1 182 ? 11.082 -17.189 -4.331 1.00 97.12 182 ARG A C 1
ATOM 1523 O O . ARG A 1 182 ? 11.953 -17.185 -5.193 1.00 97.12 182 ARG A O 1
ATOM 1530 N N . ILE A 1 183 ? 10.088 -16.302 -4.296 1.00 97.06 183 ILE A N 1
ATOM 1531 C CA . ILE A 1 183 ? 9.913 -15.247 -5.305 1.00 97.06 183 ILE A CA 1
ATOM 1532 C C . ILE A 1 183 ? 11.130 -14.319 -5.333 1.00 97.06 183 ILE A C 1
ATOM 1534 O O . ILE A 1 183 ? 11.668 -14.044 -6.403 1.00 97.06 183 ILE A O 1
ATOM 1538 N N . LYS A 1 184 ? 11.637 -13.913 -4.164 1.00 95.69 184 LYS A N 1
ATOM 1539 C CA . LYS A 1 184 ? 12.864 -13.112 -4.045 1.00 95.69 184 LYS A CA 1
ATOM 1540 C C . LYS A 1 184 ? 14.045 -13.777 -4.765 1.00 95.69 184 LYS A C 1
ATOM 1542 O O . LYS A 1 184 ? 14.770 -13.117 -5.507 1.00 95.69 184 LYS A O 1
ATOM 1547 N N . LYS A 1 185 ? 14.217 -15.097 -4.608 1.00 95.19 185 LYS A N 1
ATOM 1548 C CA . LYS A 1 185 ? 15.250 -15.857 -5.338 1.00 95.19 185 LYS A CA 1
ATOM 1549 C C . LYS A 1 185 ? 15.021 -15.848 -6.854 1.00 95.19 185 LYS A C 1
ATOM 1551 O O . LYS A 1 185 ? 15.997 -15.754 -7.591 1.00 95.19 185 LYS A O 1
ATOM 1556 N N . LEU A 1 186 ? 13.769 -15.905 -7.319 1.00 94.38 186 LEU A N 1
ATOM 1557 C CA . LEU A 1 186 ? 13.433 -15.817 -8.749 1.00 94.38 186 LEU A CA 1
ATOM 1558 C C . LEU A 1 186 ? 13.749 -14.438 -9.344 1.00 94.38 186 LEU A C 1
ATOM 1560 O O . LEU A 1 186 ? 14.164 -14.357 -10.498 1.00 94.38 186 LEU A O 1
ATOM 1564 N N . MET A 1 187 ? 13.581 -13.362 -8.569 1.00 93.25 187 MET A N 1
ATOM 1565 C CA . MET A 1 187 ? 13.900 -12.001 -9.016 1.00 93.25 187 MET A CA 1
ATOM 1566 C C . MET A 1 187 ? 15.409 -11.751 -9.159 1.00 93.25 187 MET A C 1
ATOM 1568 O O . MET A 1 187 ? 15.795 -10.857 -9.908 1.00 93.25 187 MET A O 1
ATOM 1572 N N . ASN A 1 188 ? 16.252 -12.542 -8.481 1.00 91.31 188 ASN A N 1
ATOM 1573 C CA . ASN A 1 188 ? 17.717 -12.527 -8.599 1.00 91.31 188 ASN A CA 1
ATOM 1574 C C . ASN A 1 188 ? 18.352 -11.124 -8.451 1.00 91.31 188 ASN A C 1
ATOM 1576 O O . ASN A 1 188 ? 19.306 -10.772 -9.148 1.00 91.31 188 ASN A O 1
ATOM 1580 N N . ILE A 1 189 ? 17.820 -10.309 -7.536 1.00 91.25 189 ILE A N 1
ATOM 1581 C CA . ILE A 1 189 ? 18.362 -8.985 -7.217 1.00 91.25 189 ILE A CA 1
ATOM 1582 C C . ILE A 1 189 ? 19.559 -9.147 -6.277 1.00 91.25 189 ILE A C 1
ATOM 1584 O O . ILE A 1 189 ? 19.422 -9.672 -5.173 1.00 91.25 189 ILE A O 1
ATOM 1588 N N . LYS A 1 190 ? 20.737 -8.697 -6.724 1.00 82.12 190 LYS A N 1
ATOM 1589 C CA . LYS A 1 190 ? 21.992 -8.762 -5.953 1.00 82.12 190 LYS A CA 1
ATOM 1590 C C . LYS A 1 190 ? 22.266 -7.503 -5.138 1.00 82.12 190 LYS A C 1
ATOM 1592 O O . LYS A 1 190 ? 22.903 -7.586 -4.095 1.00 82.12 190 LYS A O 1
ATOM 1597 N N . GLU A 1 191 ? 21.798 -6.358 -5.624 1.00 83.75 191 GLU A N 1
ATOM 1598 C CA . GLU A 1 191 ? 22.010 -5.056 -5.006 1.00 83.75 191 GLU A CA 1
ATOM 1599 C C . GLU A 1 191 ? 20.699 -4.280 -4.969 1.00 83.75 191 GLU A C 1
ATOM 1601 O O . GLU A 1 191 ? 19.917 -4.276 -5.922 1.00 83.75 191 GLU A O 1
ATOM 1606 N N . TYR A 1 192 ? 20.466 -3.634 -3.838 1.00 86.44 192 TYR A N 1
ATOM 1607 C CA . TYR A 1 192 ? 19.273 -2.860 -3.557 1.00 86.44 192 TYR A CA 1
ATOM 1608 C C . TYR A 1 192 ? 19.503 -1.402 -3.956 1.00 86.44 192 TYR A C 1
ATOM 1610 O O . TYR A 1 192 ? 19.758 -0.549 -3.112 1.00 86.44 192 TYR A O 1
ATOM 1618 N N . SER A 1 193 ? 19.434 -1.134 -5.262 1.00 84.19 193 SER A N 1
ATOM 1619 C CA . SER A 1 193 ? 19.526 0.215 -5.828 1.00 84.19 193 SER A CA 1
ATOM 1620 C C . SER A 1 193 ? 18.253 0.577 -6.591 1.00 84.19 193 SER A C 1
ATOM 1622 O O . SER A 1 193 ? 17.832 -0.141 -7.500 1.00 84.19 193 SER A O 1
ATOM 1624 N N . LEU A 1 194 ? 17.637 1.696 -6.201 1.00 83.00 194 LEU A N 1
ATOM 1625 C CA . LEU A 1 194 ? 16.507 2.293 -6.911 1.00 83.00 194 LEU A CA 1
ATOM 1626 C C . LEU A 1 194 ? 17.039 3.310 -7.923 1.00 83.00 194 LEU A C 1
ATOM 1628 O O . LEU A 1 194 ? 17.919 4.108 -7.596 1.00 83.00 194 LEU A O 1
ATOM 1632 N N . THR A 1 195 ? 16.523 3.272 -9.145 1.00 78.19 195 THR A N 1
ATOM 1633 C CA . THR A 1 195 ? 16.919 4.170 -10.233 1.00 78.19 195 THR A CA 1
ATOM 1634 C C . THR A 1 195 ? 15.755 5.074 -10.601 1.00 78.19 195 THR A C 1
ATOM 1636 O O . THR A 1 195 ? 14.689 4.586 -10.963 1.00 78.19 195 THR A O 1
ATOM 1639 N N . TYR A 1 196 ? 15.968 6.387 -10.515 1.00 67.69 196 TYR A N 1
ATOM 1640 C CA . TYR A 1 196 ? 14.991 7.411 -10.878 1.00 67.69 196 TYR A CA 1
ATOM 1641 C C . TYR A 1 196 ? 15.657 8.414 -11.826 1.00 67.69 196 TYR A C 1
ATOM 1643 O O . TYR A 1 196 ? 16.738 8.915 -11.518 1.00 67.69 196 TYR A O 1
ATOM 1651 N N . GLY A 1 197 ? 15.029 8.705 -12.969 1.00 55.47 197 GLY A N 1
ATOM 1652 C CA . GLY A 1 197 ? 15.493 9.756 -13.886 1.00 55.47 197 GLY A CA 1
ATOM 1653 C C . GLY A 1 197 ? 16.496 9.333 -14.969 1.00 55.47 197 GLY A C 1
ATOM 1654 O O . GLY A 1 197 ? 17.428 10.076 -15.259 1.00 55.47 197 GLY A O 1
ATOM 1655 N N . GLY A 1 198 ? 16.299 8.182 -15.609 1.00 41.75 198 GLY A N 1
ATOM 1656 C CA . GLY A 1 198 ? 17.021 7.803 -16.826 1.00 41.75 198 GLY A CA 1
ATOM 1657 C C . GLY A 1 198 ? 16.336 6.622 -17.498 1.00 41.75 198 GLY A C 1
ATOM 1658 O O . GLY A 1 198 ? 15.804 5.777 -16.782 1.00 41.75 198 GLY A O 1
ATOM 1659 N N . ASP A 1 199 ? 16.321 6.606 -18.837 1.00 42.91 199 ASP A N 1
ATOM 1660 C CA . ASP A 1 199 ? 15.744 5.530 -19.647 1.00 42.91 199 ASP A CA 1
ATOM 1661 C C . ASP A 1 199 ? 16.109 4.176 -19.041 1.00 42.91 199 ASP A C 1
ATOM 1663 O O . ASP A 1 199 ? 17.293 3.840 -18.921 1.00 42.91 199 ASP A O 1
ATOM 1667 N N . ASP A 1 200 ? 15.084 3.408 -18.668 1.00 43.88 200 ASP A N 1
ATOM 1668 C CA . ASP A 1 200 ? 15.205 1.972 -18.482 1.00 43.88 200 ASP A CA 1
ATOM 1669 C C . ASP A 1 200 ? 15.747 1.432 -19.809 1.00 43.88 200 ASP A C 1
ATOM 1671 O O . ASP A 1 200 ? 15.001 1.156 -20.754 1.00 43.88 200 ASP A O 1
ATOM 1675 N N . THR A 1 201 ? 17.069 1.318 -19.926 1.00 38.25 201 THR A N 1
ATOM 1676 C CA . THR A 1 201 ? 17.683 0.542 -20.985 1.00 38.25 201 THR A CA 1
ATOM 1677 C C . THR A 1 201 ? 17.227 -0.880 -20.743 1.00 38.25 201 THR A C 1
ATOM 1679 O O . THR A 1 201 ? 17.795 -1.639 -19.961 1.00 38.25 201 THR A O 1
ATOM 1682 N N . HIS A 1 202 ? 16.146 -1.241 -21.431 1.00 39.81 202 HIS A N 1
ATOM 1683 C CA . HIS A 1 202 ? 15.903 -2.605 -21.825 1.00 39.81 202 HIS A CA 1
ATOM 1684 C C . HIS A 1 202 ? 17.218 -3.098 -22.429 1.00 39.81 202 HIS A C 1
ATOM 1686 O O . HIS A 1 202 ? 17.542 -2.779 -23.576 1.00 39.81 202 HIS A O 1
ATOM 1692 N N . GLU A 1 203 ? 17.990 -3.861 -21.653 1.00 33.81 203 GLU A N 1
ATOM 1693 C CA . GLU A 1 203 ? 18.935 -4.814 -22.210 1.00 33.81 203 GLU A CA 1
ATOM 1694 C C . GLU A 1 203 ? 18.097 -5.760 -23.064 1.00 33.81 203 GLU A C 1
ATOM 1696 O O . GLU A 1 203 ? 17.506 -6.748 -22.622 1.00 33.81 203 GLU A O 1
ATOM 1701 N N . SER A 1 204 ? 17.956 -5.347 -24.316 1.00 32.28 204 SER A N 1
ATOM 1702 C CA . SER A 1 204 ? 17.391 -6.112 -25.394 1.00 32.28 204 SER A CA 1
ATOM 1703 C C . SER A 1 204 ? 18.340 -7.271 -25.645 1.00 32.28 204 SER A C 1
ATOM 1705 O O . SER A 1 204 ? 19.230 -7.215 -26.484 1.00 32.28 204 SER A O 1
ATOM 1707 N N . ASN A 1 205 ? 18.111 -8.375 -24.940 1.00 31.97 205 ASN A N 1
ATOM 1708 C CA . ASN A 1 205 ? 18.489 -9.681 -25.456 1.00 31.97 205 ASN A CA 1
ATOM 1709 C C . ASN A 1 205 ? 17.562 -10.010 -26.644 1.00 31.97 205 ASN A C 1
ATOM 1711 O O . ASN A 1 205 ? 16.631 -10.806 -26.549 1.00 31.97 205 ASN A O 1
ATOM 1715 N N . GLN A 1 206 ? 17.795 -9.330 -27.768 1.00 35.09 206 GLN A N 1
ATOM 1716 C CA . GLN A 1 206 ? 17.534 -9.846 -29.110 1.00 35.09 206 GLN A CA 1
ATOM 1717 C C . GLN A 1 206 ? 18.602 -10.934 -29.355 1.00 35.09 206 GLN A C 1
ATOM 1719 O O . GLN A 1 206 ? 19.770 -10.694 -29.093 1.00 35.09 206 GLN A O 1
ATOM 1724 N N . GLU A 1 207 ? 18.340 -12.167 -29.782 1.00 29.86 207 GLU A N 1
ATOM 1725 C CA . GLU A 1 207 ? 17.254 -12.722 -30.579 1.00 29.86 207 GLU A CA 1
ATOM 1726 C C . GLU A 1 207 ? 17.219 -14.254 -30.395 1.00 29.86 207 GLU A C 1
ATOM 1728 O O . GLU A 1 207 ? 18.248 -14.918 -30.453 1.00 29.86 207 GLU A O 1
ATOM 1733 N N . HIS A 1 208 ? 16.022 -14.835 -30.318 1.00 30.78 208 HIS A N 1
ATOM 1734 C CA . HIS A 1 208 ? 15.604 -15.797 -31.340 1.00 30.78 208 HIS A CA 1
ATOM 1735 C C . HIS A 1 208 ? 14.081 -15.734 -31.479 1.00 30.78 208 HIS A C 1
ATOM 1737 O O . HIS A 1 208 ? 13.317 -16.155 -30.613 1.00 30.78 208 HIS A O 1
ATOM 1743 N N . LYS A 1 209 ? 13.651 -15.148 -32.598 1.00 38.06 209 LYS A N 1
ATOM 1744 C CA . LYS A 1 209 ? 12.264 -15.089 -33.054 1.00 38.06 209 LYS A CA 1
ATOM 1745 C C . LYS A 1 209 ? 11.706 -16.505 -33.233 1.00 38.06 209 LYS A C 1
ATOM 1747 O O . LYS A 1 209 ? 12.272 -17.302 -33.976 1.00 38.06 209 LYS A O 1
ATOM 1752 N N . SER A 1 210 ? 10.537 -16.761 -32.656 1.00 34.31 210 SER A N 1
ATOM 1753 C CA . SER A 1 210 ? 9.572 -17.722 -33.193 1.00 34.31 210 SER A CA 1
ATOM 1754 C C . SER A 1 210 ? 8.188 -17.068 -33.144 1.00 34.31 210 SER A C 1
ATOM 1756 O O . SER A 1 210 ? 7.875 -16.396 -32.158 1.00 34.31 210 SER A O 1
ATOM 1758 N N . PRO A 1 211 ? 7.387 -17.147 -34.217 1.00 40.03 211 PRO A N 1
ATOM 1759 C CA . PRO A 1 211 ? 6.204 -16.319 -34.361 1.00 40.03 211 PRO A CA 1
ATOM 1760 C C . PRO A 1 211 ? 5.078 -16.787 -33.431 1.00 40.03 211 PRO A C 1
ATOM 1762 O O . PRO A 1 211 ? 4.754 -17.970 -33.366 1.00 40.03 211 PRO A O 1
ATOM 1765 N N . ASN A 1 212 ? 4.493 -15.806 -32.740 1.00 48.59 212 ASN A N 1
ATOM 1766 C CA . ASN A 1 212 ? 3.134 -15.754 -32.195 1.00 48.59 212 ASN A CA 1
ATOM 1767 C C . ASN A 1 212 ? 2.289 -17.030 -32.387 1.00 48.59 212 ASN A C 1
ATOM 1769 O O . ASN A 1 212 ? 1.640 -17.202 -33.419 1.00 48.59 212 ASN A O 1
ATOM 1773 N N . LYS A 1 213 ? 2.203 -17.860 -31.343 1.00 39.22 213 LYS A N 1
ATOM 1774 C CA . LYS A 1 213 ? 1.061 -18.760 -31.152 1.00 39.22 213 LYS A CA 1
ATOM 1775 C C . LYS A 1 213 ? 0.142 -18.158 -30.106 1.00 39.22 213 LYS A C 1
ATOM 1777 O O . LYS A 1 213 ? 0.540 -17.920 -28.969 1.00 39.22 213 LYS A O 1
ATOM 1782 N N . LYS A 1 214 ? -1.086 -17.874 -30.526 1.00 47.91 214 LYS A N 1
ATOM 1783 C CA . LYS A 1 214 ? -2.126 -17.317 -29.670 1.00 47.91 214 LYS A CA 1
ATOM 1784 C C . LYS A 1 214 ? -2.693 -18.449 -28.805 1.00 47.91 214 LYS A C 1
ATOM 1786 O O . LYS A 1 214 ? -2.993 -19.528 -29.305 1.00 47.91 214 LYS A O 1
ATOM 1791 N N . TRP A 1 215 ? -2.810 -18.212 -27.500 1.00 45.56 215 TRP A N 1
ATOM 1792 C CA . TRP A 1 215 ? -3.066 -19.228 -26.465 1.00 45.56 215 TRP A CA 1
ATOM 1793 C C . TRP A 1 215 ? -4.408 -19.978 -26.586 1.00 45.56 215 TRP A C 1
ATOM 1795 O O . TRP A 1 215 ? -4.604 -20.993 -25.924 1.00 45.56 215 TRP A O 1
ATOM 1805 N N . TRP A 1 216 ? -5.321 -19.528 -27.447 1.00 51.91 216 TRP A N 1
ATOM 1806 C CA . TRP A 1 216 ? -6.624 -20.163 -27.668 1.00 51.91 216 TRP A CA 1
ATOM 1807 C C . TRP A 1 216 ? -6.620 -21.314 -28.687 1.00 51.91 216 TRP A C 1
ATOM 1809 O O . TRP A 1 216 ? -7.660 -21.928 -28.904 1.00 51.91 216 TRP A O 1
ATOM 1819 N N . GLU A 1 217 ? -5.486 -21.650 -29.307 1.00 48.69 217 GLU A N 1
ATOM 1820 C CA . GLU A 1 217 ? -5.400 -22.777 -30.258 1.00 48.69 217 GLU A CA 1
ATOM 1821 C C . GLU A 1 217 ? -5.272 -24.165 -29.591 1.00 48.69 217 GLU A C 1
ATOM 1823 O O . GLU A 1 217 ? -5.229 -25.173 -30.288 1.00 48.69 217 GLU A O 1
ATOM 1828 N N . PHE A 1 218 ? -5.253 -24.250 -28.255 1.00 49.22 218 PHE A N 1
ATOM 1829 C CA . PHE A 1 218 ? -5.057 -25.509 -27.514 1.00 49.22 218 PHE A CA 1
ATOM 1830 C C . PHE A 1 218 ? -6.342 -26.288 -27.171 1.00 49.22 218 PHE A C 1
ATOM 1832 O O . PHE A 1 218 ? -6.256 -27.334 -26.535 1.00 49.22 218 PHE A O 1
ATOM 1839 N N . TRP A 1 219 ? -7.520 -25.819 -27.595 1.00 45.12 219 TRP A N 1
ATOM 1840 C CA . TRP A 1 219 ? -8.807 -26.469 -27.297 1.00 45.12 219 TRP A CA 1
ATOM 1841 C C . TRP A 1 219 ? -9.628 -26.778 -28.561 1.00 45.12 219 TRP A C 1
ATOM 1843 O O . TRP A 1 219 ? -10.741 -26.275 -28.728 1.00 45.12 219 TRP A O 1
ATOM 1853 N N . LYS A 1 220 ? -9.084 -27.617 -29.450 1.00 36.31 220 LYS A N 1
ATOM 1854 C CA . LYS A 1 220 ? -9.846 -28.320 -30.495 1.00 36.31 220 LYS A CA 1
ATOM 1855 C C . LYS A 1 220 ? -9.502 -29.799 -30.523 1.00 36.31 220 LYS A C 1
ATOM 1857 O O . LYS A 1 220 ? -8.294 -30.107 -30.454 1.00 36.31 220 LYS A O 1
#

Organism: Chryseobacterium indologenes (NCBI:txid253)

pLDDT: mean 83.74, std 17.93, range [29.86, 97.75]

Foldseek 3Di:
DDPPPDDDVVSVVVVLVVVLVVLCVVAPVVLLVLLVVLLVLVVVCVVVVDVVSVVVSLVSLLVSLVPDDVLRVLSSLLSLCPRDPDDNVSSVSSLVVNLLRNVQPCPPPDPVSLLVQLQDPDPSRVQSSLVSLVVNLQNHVVCVVVSLVSCLVCVVSHDPLSLLSLLVCCVVRVVVPPSSVVSNVVSVDPDNDDDDDDDPPPPPPDDDDDDDDDPVPPPD

Radius of gyration: 20.85 Å; chains: 1; bounding box: 41×68×61 Å